Protein AF-A0A1C5JXG5-F1 (afdb_monomer_lite)

Secondary structure (DSSP, 8-state):
-----------PPP---------------TTS--S-------------STT------------------PPP--PPPEEEE-SBTTTB-SSPPPP-TT----S---SS--TT--TTGGG--THHHHHHHHSSSEEEE-STTTTHIIIIIHHHTTPPP--BPPPP---PPPSTT--TTHHHHHHHHTT--EEEEESS--HHHHHHHHHH-SS-EEEEEPPTTT-S-HHHHHHHHHHHHHHHHTTTTTS------

pLDDT: mean 71.26, std 27.2, range [25.62, 98.88]

Sequence (253 aa):
MPVGCGRHGRLRQPVDRPSADSSQRSVRLPGGQRRRPRLNTRSCRSHAAYGHWPLASAARTGRSRYGSAVPASVKRPLIFVDIDGVLIPLRARPHQVGTRWSGRAVDGADRHGNPLLDRLDPADGQRLRALPGELAWASTWMAEANEVVAPRIGLPALPVVDWPDDDEEPPRGVHWKTRPLVCWAAGRPFVWLDDEITDADRRLVAAHHPQPALLHHVDPHDGLTHIDLTAVRRWLDHHHDIGYCRESSDPTD

Radius of gyration: 26.12 Å; chains: 1; bounding box: 118×48×66 Å

Organism: NCBI:txid291594

Foldseek 3Di:
DDDDDDDDDDDDDDPDDPDPPPPPPDDDDPQDPPDQDQDDDDDDPDDDDDPDPPPPPPDDDDPDDDDPPPPDDQAAAEEEDECQLAQQFPAADPQPVPDPPPPDDPPDDPPSVRPSLSRGDLCVQVLVVVARGAYEYLYPCFQVCQVRVCVSNVHHDHHYQDQDNDPDDPPPLADSSLVSVLVVCVLHEYEYEEQSDDVVSVVVCVVRRPAHYHDQHRRRNVHHDPVSSVVSRVVSVVRVCVSPPPPDDDDDD

Structure (mmCIF, N/CA/C/O backbone):
data_AF-A0A1C5JXG5-F1
#
_entry.id   AF-A0A1C5JXG5-F1
#
loop_
_atom_site.group_PDB
_atom_site.id
_atom_site.type_symbol
_atom_site.label_atom_id
_atom_site.label_alt_id
_atom_site.label_comp_id
_atom_site.label_asym_id
_atom_site.label_entity_id
_atom_site.label_seq_id
_atom_site.pdbx_PDB_ins_code
_atom_site.Cartn_x
_atom_site.Cartn_y
_atom_site.Cartn_z
_atom_site.occupancy
_atom_site.B_iso_or_equiv
_atom_site.auth_seq_id
_atom_site.auth_comp_id
_atom_site.auth_asym_id
_atom_site.auth_atom_id
_atom_site.pdbx_PDB_model_num
ATOM 1 N N . MET A 1 1 ? 81.706 16.678 17.750 1.00 40.78 1 MET A N 1
ATOM 2 C CA . MET A 1 1 ? 81.443 16.830 16.300 1.00 40.78 1 MET A CA 1
ATOM 3 C C . MET A 1 1 ? 81.357 15.431 15.706 1.00 40.78 1 MET A C 1
ATOM 5 O O . MET A 1 1 ? 82.265 14.677 16.039 1.00 40.78 1 MET A O 1
ATOM 9 N N . PRO A 1 2 ? 80.337 15.047 14.909 1.00 51.84 2 PRO A N 1
ATOM 10 C CA . PRO A 1 2 ? 79.197 15.806 14.350 1.00 51.84 2 PRO A CA 1
ATOM 11 C C . PRO A 1 2 ? 77.879 15.537 15.128 1.00 51.84 2 PRO A C 1
ATOM 13 O O . PRO A 1 2 ? 77.746 14.488 15.742 1.00 51.84 2 PRO A O 1
ATOM 16 N N . VAL A 1 3 ? 77.020 16.517 15.444 1.00 37.53 3 VAL A N 1
ATOM 17 C CA . VAL A 1 3 ? 75.948 17.229 14.689 1.00 37.53 3 VAL A CA 1
ATOM 18 C C . VAL A 1 3 ? 74.785 16.375 14.151 1.00 37.53 3 VAL A C 1
ATOM 20 O O . VAL A 1 3 ? 74.996 15.464 13.361 1.00 37.53 3 VAL A O 1
ATOM 23 N N . GLY A 1 4 ? 73.554 16.749 14.550 1.00 33.84 4 GLY A N 1
ATOM 24 C CA . GLY A 1 4 ? 72.274 16.282 13.988 1.00 33.84 4 GLY A CA 1
ATOM 25 C C . GLY A 1 4 ? 71.133 16.157 15.018 1.00 33.84 4 GLY A C 1
ATOM 26 O O . GLY A 1 4 ? 70.781 15.053 15.400 1.00 33.84 4 GLY A O 1
ATOM 27 N N . CYS A 1 5 ? 70.689 17.247 15.659 1.00 33.78 5 CYS A N 1
ATOM 28 C CA . CYS A 1 5 ? 69.370 17.882 15.432 1.00 33.78 5 CYS A CA 1
ATOM 29 C C . CYS A 1 5 ? 68.153 16.924 15.424 1.00 33.78 5 CYS A C 1
ATOM 31 O O . CYS A 1 5 ? 67.914 16.229 14.448 1.00 33.78 5 CYS A O 1
ATOM 33 N N . GLY A 1 6 ? 67.303 16.967 16.457 1.00 32.38 6 GLY A N 1
ATOM 34 C CA . GLY A 1 6 ? 65.946 17.499 16.268 1.00 32.38 6 GLY A CA 1
ATOM 35 C C . GLY A 1 6 ? 65.035 17.280 17.485 1.00 32.38 6 GLY A C 1
ATOM 36 O O . GLY A 1 6 ? 64.878 16.163 17.966 1.00 32.38 6 GLY A O 1
ATOM 37 N N . ARG A 1 7 ? 64.467 18.380 17.994 1.00 41.62 7 ARG A N 1
ATOM 38 C CA . ARG A 1 7 ? 63.468 18.472 19.073 1.00 41.62 7 ARG A CA 1
ATOM 39 C C . ARG A 1 7 ? 62.043 18.173 18.566 1.00 41.62 7 ARG A C 1
ATOM 41 O O . ARG A 1 7 ? 61.794 18.224 17.368 1.00 41.62 7 ARG A O 1
ATOM 48 N N . HIS A 1 8 ? 61.128 18.095 19.544 1.00 36.38 8 HIS A N 1
ATOM 49 C CA . HIS A 1 8 ? 59.655 18.207 19.483 1.00 36.38 8 HIS A CA 1
ATOM 50 C C . HIS A 1 8 ? 58.943 16.864 19.273 1.00 36.38 8 HIS A C 1
ATOM 52 O O . HIS A 1 8 ? 59.314 16.084 18.418 1.00 36.38 8 HIS A O 1
ATOM 58 N N . GLY A 1 9 ? 57.910 16.476 20.012 1.00 33.03 9 GLY A N 1
ATOM 59 C CA . GLY A 1 9 ? 57.062 17.146 20.990 1.00 33.03 9 GLY A CA 1
ATOM 60 C C . GLY A 1 9 ? 55.748 16.362 20.975 1.00 33.03 9 GLY A C 1
ATOM 61 O O . GLY A 1 9 ? 55.150 16.194 19.918 1.00 33.03 9 GLY A O 1
ATOM 62 N N . ARG A 1 10 ? 55.328 15.808 22.118 1.00 43.34 10 ARG A N 1
ATOM 63 C CA . ARG A 1 10 ? 54.031 15.129 22.247 1.00 43.34 10 ARG A CA 1
ATOM 64 C C . ARG A 1 10 ? 52.909 16.119 21.952 1.00 43.34 10 ARG A C 1
ATOM 66 O O . ARG A 1 10 ? 52.764 17.071 22.707 1.00 43.34 10 ARG A O 1
ATOM 73 N N . LEU A 1 11 ? 52.055 15.808 20.983 1.00 37.31 11 LEU A N 1
ATOM 74 C CA . LEU A 1 11 ? 50.657 16.231 20.964 1.00 37.31 11 LEU A CA 1
ATOM 75 C C . LEU A 1 11 ? 49.828 15.063 20.426 1.00 37.31 11 LEU A C 1
ATOM 77 O O . LEU A 1 11 ? 49.998 14.618 19.294 1.00 37.31 11 LEU A O 1
ATOM 81 N N . ARG A 1 12 ? 48.979 14.520 21.303 1.00 39.50 12 ARG A N 1
ATOM 82 C CA . ARG A 1 12 ? 47.955 13.534 20.961 1.00 39.50 12 ARG A CA 1
ATOM 83 C C . ARG A 1 12 ? 46.962 14.216 20.022 1.00 39.50 12 ARG A C 1
ATOM 85 O O . ARG A 1 12 ? 46.338 15.191 20.427 1.00 39.50 12 ARG A O 1
ATOM 92 N N . GLN A 1 13 ? 46.823 13.709 18.804 1.00 40.00 13 GLN A N 1
ATOM 93 C CA . GLN A 1 13 ? 45.718 14.091 17.933 1.00 40.00 13 GLN A CA 1
ATOM 94 C C . GLN A 1 13 ? 44.459 13.318 18.355 1.00 40.00 13 GLN A C 1
ATOM 96 O O . GLN A 1 13 ? 44.548 12.105 18.572 1.00 40.00 13 GLN A O 1
ATOM 101 N N . PRO A 1 14 ? 43.301 13.977 18.516 1.00 35.75 14 PRO A N 1
ATOM 102 C CA . PRO A 1 14 ? 42.034 13.276 18.585 1.00 35.75 14 PRO A CA 1
ATOM 103 C C . PRO A 1 14 ? 41.708 12.713 17.198 1.00 35.75 14 PRO A C 1
ATOM 105 O O . PRO A 1 14 ? 41.870 13.376 16.179 1.00 35.75 14 PRO A O 1
ATOM 108 N N . VAL A 1 15 ? 41.281 11.455 17.182 1.00 36.84 15 VAL A N 1
ATOM 109 C CA . VAL A 1 15 ? 40.719 10.791 16.009 1.00 36.84 15 VAL A CA 1
ATOM 110 C C . VAL A 1 15 ? 39.401 11.473 15.643 1.00 36.84 15 VAL A C 1
ATOM 112 O O . VAL A 1 15 ? 38.392 11.288 16.323 1.00 36.84 15 VAL A O 1
ATOM 115 N N . ASP A 1 16 ? 39.411 12.271 14.579 1.00 32.16 16 ASP A N 1
ATOM 116 C CA . ASP A 1 16 ? 38.187 12.776 13.968 1.00 32.16 16 ASP A CA 1
ATOM 117 C C . ASP A 1 16 ? 37.396 11.586 13.410 1.00 32.16 16 ASP A C 1
ATOM 119 O O . ASP A 1 16 ? 37.769 10.953 12.420 1.00 32.16 16 ASP A O 1
ATOM 123 N N . ARG A 1 17 ? 36.296 11.243 14.089 1.00 34.94 17 ARG A N 1
ATOM 124 C CA . ARG A 1 17 ? 35.256 10.380 13.526 1.00 34.94 17 ARG A CA 1
ATOM 125 C C . ARG A 1 17 ? 34.611 11.141 12.367 1.00 34.94 17 ARG A C 1
ATOM 127 O O . ARG A 1 17 ? 34.106 12.238 12.609 1.00 34.94 17 ARG A O 1
ATOM 134 N N . PRO A 1 18 ? 34.532 10.579 11.152 1.00 30.16 18 PRO A N 1
ATOM 135 C CA . PRO A 1 18 ? 33.648 11.143 10.149 1.00 30.16 18 PRO A CA 1
ATOM 136 C C . PRO A 1 18 ? 32.211 11.021 10.667 1.00 30.16 18 PRO A C 1
ATOM 138 O O . PRO A 1 18 ? 31.703 9.924 10.906 1.00 30.16 18 PRO A O 1
ATOM 141 N N . SER A 1 19 ? 31.588 12.175 10.902 1.00 29.27 19 SER A N 1
ATOM 142 C CA . SER A 1 19 ? 30.156 12.289 11.144 1.00 29.27 19 SER A CA 1
ATOM 143 C C . SER A 1 19 ? 29.442 11.730 9.917 1.00 29.27 19 SER A C 1
ATOM 145 O O . SER A 1 19 ? 29.640 12.222 8.805 1.00 29.27 19 SER A O 1
ATOM 147 N N . ALA A 1 20 ? 28.668 10.664 10.107 1.00 29.05 20 ALA A N 1
ATOM 148 C CA . ALA A 1 20 ? 27.829 10.086 9.072 1.00 29.05 20 ALA A CA 1
ATOM 149 C C . ALA A 1 20 ? 26.670 11.049 8.785 1.00 29.05 20 ALA A C 1
ATOM 151 O O . ALA A 1 20 ? 25.577 10.919 9.338 1.00 29.05 20 ALA A O 1
ATOM 152 N N . ASP A 1 21 ? 26.924 12.030 7.922 1.00 26.06 21 ASP A N 1
ATOM 153 C CA . ASP A 1 21 ? 25.878 12.729 7.188 1.00 26.06 21 ASP A CA 1
ATOM 154 C C . ASP A 1 21 ? 25.183 11.693 6.297 1.00 26.06 21 ASP A C 1
ATOM 156 O O . ASP A 1 21 ? 25.611 11.368 5.189 1.00 26.06 21 ASP A O 1
ATOM 160 N N . SER A 1 22 ? 24.136 11.091 6.859 1.00 29.69 22 SER A N 1
ATOM 161 C CA . SER A 1 22 ? 23.263 10.124 6.200 1.00 29.69 22 SER A CA 1
ATOM 162 C C . SER A 1 22 ? 22.295 10.880 5.299 1.00 29.69 22 SER A C 1
ATOM 164 O O . SER A 1 22 ? 21.078 10.809 5.448 1.00 29.69 22 SER A O 1
ATOM 166 N N . SER A 1 23 ? 22.850 11.637 4.360 1.00 26.12 23 SER A N 1
ATOM 167 C CA . SER A 1 23 ? 22.127 12.163 3.219 1.00 26.12 23 SER A CA 1
ATOM 168 C C . SER A 1 23 ? 21.771 10.971 2.330 1.00 26.12 23 SER A C 1
ATOM 170 O O . SER A 1 23 ? 22.526 10.595 1.432 1.00 26.12 23 SER A O 1
ATOM 172 N N . GLN A 1 24 ? 20.641 10.324 2.629 1.00 29.12 24 GLN A N 1
ATOM 173 C CA . GLN A 1 24 ? 20.044 9.278 1.804 1.00 29.12 24 GLN A CA 1
ATOM 174 C C . GLN A 1 24 ? 19.717 9.875 0.432 1.00 29.12 24 GLN A C 1
ATOM 176 O O . GLN A 1 24 ? 18.660 10.454 0.184 1.00 29.12 24 GLN A O 1
ATOM 181 N N . ARG A 1 25 ? 20.685 9.782 -0.478 1.00 25.62 25 ARG A N 1
ATOM 182 C CA . ARG A 1 25 ? 20.520 10.113 -1.886 1.00 25.62 25 ARG A CA 1
ATOM 183 C C . ARG A 1 25 ? 19.693 8.990 -2.502 1.00 25.62 25 ARG A C 1
ATOM 185 O O . ARG A 1 25 ? 20.227 7.950 -2.872 1.00 25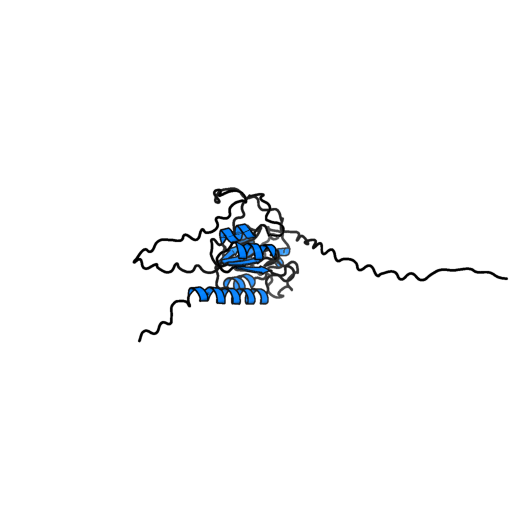.62 25 ARG A O 1
ATOM 192 N N . SER A 1 26 ? 18.383 9.212 -2.555 1.00 36.25 26 SER A N 1
ATOM 193 C CA . SER A 1 26 ? 17.409 8.336 -3.206 1.00 36.25 26 SER A CA 1
ATOM 194 C C . SER A 1 26 ? 17.886 7.979 -4.624 1.00 36.25 26 SER A C 1
ATOM 196 O O . SER A 1 26 ? 18.128 8.856 -5.465 1.00 36.25 26 SER A O 1
ATOM 198 N N . VAL A 1 27 ? 18.120 6.686 -4.866 1.00 33.66 27 VAL A N 1
ATOM 199 C CA . VAL A 1 27 ? 18.586 6.165 -6.155 1.00 33.66 27 VAL A CA 1
ATOM 200 C C . VAL A 1 27 ? 17.384 6.107 -7.092 1.00 33.66 27 VAL A C 1
ATOM 202 O O . VAL A 1 27 ? 16.471 5.308 -6.914 1.00 33.66 27 VAL A O 1
ATOM 205 N N . ARG A 1 28 ? 17.378 6.985 -8.101 1.00 40.53 28 ARG A N 1
ATOM 206 C CA . ARG A 1 28 ? 16.345 7.035 -9.144 1.00 40.53 28 ARG A CA 1
ATOM 207 C C . ARG A 1 28 ? 16.365 5.746 -9.964 1.00 40.53 28 ARG A C 1
ATOM 209 O O . ARG A 1 28 ? 17.368 5.460 -10.615 1.00 40.53 28 ARG A O 1
ATOM 216 N N . LEU A 1 29 ? 15.246 5.026 -10.007 1.00 39.69 29 LEU A N 1
ATOM 217 C CA . LEU A 1 29 ? 15.020 4.010 -11.031 1.00 39.69 29 LEU A CA 1
ATOM 218 C C . LEU A 1 29 ? 14.758 4.689 -12.389 1.00 39.69 29 LEU A C 1
ATOM 220 O O . LEU A 1 29 ? 13.874 5.546 -12.478 1.00 39.69 29 LEU A O 1
ATOM 224 N N . PRO A 1 30 ? 15.495 4.337 -13.456 1.00 31.73 30 PRO A N 1
ATOM 225 C CA . PRO A 1 30 ? 15.217 4.827 -14.797 1.00 31.73 30 PRO A CA 1
ATOM 226 C C . PRO A 1 30 ? 14.010 4.062 -15.362 1.00 31.73 30 PRO A C 1
ATOM 228 O O . PRO A 1 30 ? 14.123 2.890 -15.702 1.00 31.73 30 PRO A O 1
ATOM 231 N N . GLY A 1 31 ? 12.847 4.712 -15.420 1.00 36.50 31 GLY A N 1
ATOM 232 C CA . GLY A 1 31 ? 11.624 4.138 -16.004 1.00 36.50 31 GLY A CA 1
ATOM 233 C C . GLY A 1 31 ? 10.329 4.668 -15.386 1.00 36.50 31 GLY A C 1
ATOM 234 O O . GLY A 1 31 ? 9.344 4.831 -16.096 1.00 36.50 31 GLY A O 1
ATOM 235 N N . GLY A 1 32 ? 10.351 5.033 -14.101 1.00 39.41 32 GLY A N 1
ATOM 236 C CA . GLY A 1 32 ? 9.279 5.786 -13.451 1.00 39.41 32 GLY A CA 1
ATOM 237 C C . GLY A 1 32 ? 9.612 7.272 -13.495 1.00 39.41 32 GLY A C 1
ATOM 238 O O . GLY A 1 32 ? 10.481 7.742 -12.756 1.00 39.41 32 GLY A O 1
ATOM 239 N N . GLN A 1 33 ? 8.976 8.040 -14.381 1.00 35.50 33 GLN A N 1
ATOM 240 C CA . GLN A 1 33 ? 9.063 9.495 -14.284 1.00 35.50 33 GLN A CA 1
ATOM 241 C C . GLN A 1 33 ? 8.405 9.915 -12.965 1.00 35.50 33 GLN A C 1
ATOM 243 O O . GLN A 1 33 ? 7.193 10.063 -12.886 1.00 35.50 33 GLN A O 1
ATOM 248 N N . ARG A 1 34 ? 9.216 10.127 -11.921 1.00 49.00 34 ARG A N 1
ATOM 249 C CA . ARG A 1 34 ? 8.817 10.769 -10.660 1.00 49.00 34 ARG A CA 1
ATOM 250 C C . ARG A 1 34 ? 8.566 12.261 -10.900 1.00 49.00 34 ARG A C 1
ATOM 252 O O . ARG A 1 34 ? 9.295 13.126 -10.418 1.00 49.00 34 ARG A O 1
ATOM 259 N N . ARG A 1 35 ? 7.582 12.577 -11.735 1.00 47.16 35 ARG A N 1
ATOM 260 C CA . ARG A 1 35 ? 6.925 13.881 -11.758 1.00 47.16 35 ARG A CA 1
ATOM 261 C C . ARG A 1 35 ? 5.542 13.650 -11.176 1.00 47.16 35 ARG A C 1
ATOM 263 O O . ARG A 1 35 ? 4.911 12.660 -11.532 1.00 47.16 35 ARG A O 1
ATOM 270 N N . ARG A 1 36 ? 5.102 14.539 -10.277 1.00 55.31 36 ARG A N 1
ATOM 271 C CA . ARG A 1 36 ? 3.706 14.561 -9.824 1.00 55.31 36 ARG A CA 1
ATOM 272 C C . ARG A 1 36 ? 2.827 14.465 -11.078 1.00 55.31 36 ARG A C 1
ATOM 274 O O . ARG A 1 36 ? 3.028 15.292 -11.979 1.00 55.31 36 ARG A O 1
ATOM 281 N N . PRO A 1 37 ? 1.958 13.454 -11.202 1.00 47.34 37 PRO A N 1
ATOM 282 C CA . PRO A 1 37 ? 1.050 13.411 -12.329 1.00 47.34 37 PRO A CA 1
ATOM 283 C C . PRO A 1 37 ? 0.174 14.664 -12.274 1.00 47.34 37 PRO A C 1
ATOM 285 O O . PRO A 1 37 ? -0.367 14.994 -11.225 1.00 47.34 37 PRO A O 1
ATOM 288 N N . ARG A 1 38 ? 0.110 15.404 -13.383 1.00 46.81 38 ARG A N 1
ATOM 289 C CA . ARG A 1 38 ? -0.809 16.534 -13.557 1.00 46.81 38 ARG A CA 1
ATOM 290 C C . ARG A 1 38 ? -1.975 16.011 -14.380 1.00 46.81 38 ARG A C 1
ATOM 292 O O . ARG A 1 38 ? -1.762 15.725 -15.560 1.00 46.81 38 ARG A O 1
ATOM 299 N N . LEU A 1 39 ? -3.158 15.845 -13.790 1.00 42.75 39 LEU A N 1
ATOM 300 C CA . LEU A 1 39 ? -4.327 15.339 -14.514 1.00 42.75 39 LEU A CA 1
ATOM 301 C C . LEU A 1 39 ? -5.605 16.104 -14.173 1.00 42.75 39 LEU A C 1
ATOM 303 O O . LEU A 1 39 ? -5.976 16.312 -13.031 1.00 42.75 39 LEU A O 1
ATOM 307 N N . ASN A 1 40 ? -6.306 16.461 -15.246 1.00 30.16 40 ASN A N 1
ATOM 308 C CA . ASN A 1 40 ? -7.372 17.445 -15.299 1.00 30.16 40 ASN A CA 1
ATOM 309 C C . ASN A 1 40 ? -8.728 16.952 -14.740 1.00 30.16 40 ASN A C 1
ATOM 311 O O . ASN A 1 40 ? -9.325 16.002 -15.239 1.00 30.16 40 ASN A O 1
ATOM 315 N N . THR A 1 41 ? -9.276 17.783 -13.850 1.00 37.81 41 THR A N 1
ATOM 316 C CA . THR A 1 41 ? -10.688 18.053 -13.501 1.00 37.81 41 THR A CA 1
ATOM 317 C C . THR A 1 41 ? -11.492 17.176 -12.526 1.00 37.81 41 THR A C 1
ATOM 319 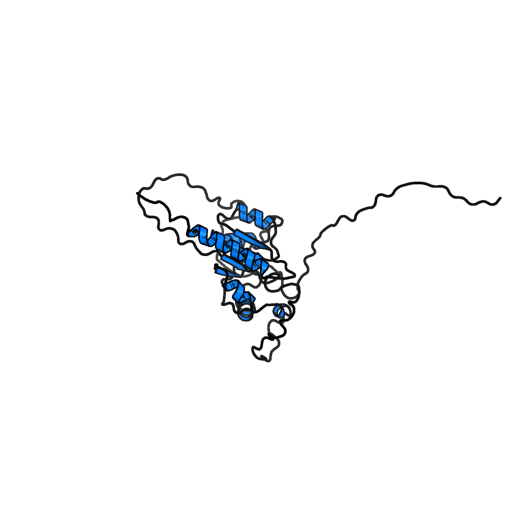O O . THR A 1 41 ? -11.944 16.080 -12.824 1.00 37.81 41 THR A O 1
ATOM 322 N N . ARG A 1 42 ? -11.909 17.891 -11.461 1.00 39.44 42 ARG A N 1
ATOM 323 C CA . ARG A 1 42 ? -13.229 17.921 -10.793 1.00 39.44 42 ARG A CA 1
ATOM 324 C C . ARG A 1 42 ? -13.717 16.634 -10.114 1.00 39.44 42 ARG A C 1
ATOM 326 O O . ARG A 1 42 ? -14.695 16.048 -10.553 1.00 39.44 42 ARG A O 1
ATOM 333 N N . SER A 1 43 ? -13.230 16.393 -8.895 1.00 36.47 43 SER A N 1
ATOM 334 C CA . SER A 1 43 ? -14.110 16.219 -7.722 1.00 36.47 43 SER A CA 1
ATOM 335 C C . SER A 1 43 ? -13.335 16.235 -6.397 1.00 36.47 43 SER A C 1
ATOM 337 O O . SER A 1 43 ? -13.274 15.244 -5.686 1.00 36.47 43 SER A O 1
ATOM 339 N N . CYS A 1 44 ? -12.830 17.406 -6.019 1.00 35.09 44 CYS A N 1
ATOM 340 C CA . CYS A 1 44 ? -12.720 17.818 -4.620 1.00 35.09 44 CYS A CA 1
ATOM 341 C C . CYS A 1 44 ? -13.098 19.297 -4.602 1.00 35.09 44 CYS A C 1
ATOM 343 O O . CYS A 1 44 ? -12.273 20.169 -4.869 1.00 35.09 44 CYS A O 1
ATOM 345 N N . ARG A 1 45 ? -14.385 19.609 -4.395 1.00 36.28 45 ARG A N 1
ATOM 346 C CA . ARG A 1 45 ? -14.763 20.994 -4.090 1.00 36.28 45 ARG A CA 1
ATOM 347 C C . ARG A 1 45 ? -14.140 21.346 -2.744 1.00 36.28 45 ARG A C 1
ATOM 349 O O . ARG A 1 45 ? -14.607 20.885 -1.710 1.00 36.28 45 ARG A O 1
ATOM 356 N N . SER A 1 46 ? -13.067 22.125 -2.822 1.00 38.62 46 SER A N 1
ATOM 357 C CA . SER A 1 46 ? -12.715 23.229 -1.932 1.00 38.62 46 SER A CA 1
ATOM 358 C C . SER A 1 46 ? -13.414 23.226 -0.565 1.00 38.62 46 SER A C 1
ATOM 360 O O . SER A 1 46 ? -14.477 23.825 -0.409 1.00 38.62 46 SER A O 1
ATOM 362 N N . HIS A 1 47 ? -12.745 22.667 0.439 1.00 28.89 47 HIS A N 1
ATOM 363 C CA . HIS A 1 47 ? -12.741 23.249 1.777 1.00 28.89 47 HIS A CA 1
ATOM 364 C C . HIS A 1 47 ? -11.283 23.495 2.168 1.00 28.89 47 HIS A C 1
ATOM 366 O O . HIS A 1 47 ? -10.620 22.643 2.738 1.00 28.89 47 HIS A O 1
ATOM 372 N N . ALA A 1 48 ? -10.831 24.664 1.708 1.00 31.47 48 ALA A N 1
ATOM 373 C CA . ALA A 1 48 ? -9.879 25.590 2.307 1.00 31.47 48 ALA A CA 1
ATOM 374 C C . ALA A 1 48 ? -8.514 25.102 2.839 1.00 31.47 48 ALA A C 1
ATOM 376 O O . ALA A 1 48 ? -8.408 24.248 3.711 1.00 31.47 48 ALA A O 1
ATOM 377 N N . ALA A 1 49 ? -7.498 25.809 2.327 1.00 34.53 49 ALA A N 1
ATOM 378 C CA . ALA A 1 49 ? -6.262 26.273 2.956 1.00 34.53 49 ALA A CA 1
ATOM 379 C C . ALA A 1 49 ? -5.922 25.670 4.324 1.00 34.53 49 ALA A C 1
ATOM 381 O O . ALA A 1 49 ? -6.704 25.772 5.274 1.00 34.53 49 ALA A O 1
ATOM 382 N N . TYR A 1 50 ? -4.701 25.139 4.435 1.00 41.22 50 TYR A N 1
ATOM 383 C CA . TYR A 1 50 ? -4.131 24.642 5.682 1.00 41.22 50 TYR A CA 1
ATOM 384 C C . TYR A 1 50 ? -4.393 25.649 6.813 1.00 41.22 50 TYR A C 1
ATOM 386 O O . TYR A 1 50 ? -3.858 26.753 6.854 1.00 41.22 50 TYR A O 1
ATOM 394 N N . GLY A 1 51 ? -5.298 25.257 7.704 1.00 35.19 51 GLY A N 1
ATOM 395 C CA . GLY A 1 51 ? -5.864 26.124 8.733 1.00 35.19 51 GLY A CA 1
ATOM 396 C C . GLY A 1 51 ? -7.060 25.493 9.441 1.00 35.19 51 GLY A C 1
ATOM 397 O O . GLY A 1 51 ? -7.297 25.785 10.608 1.00 35.19 51 GLY A O 1
ATOM 398 N N . HIS A 1 52 ? -7.770 24.563 8.797 1.00 36.00 52 HIS A N 1
ATOM 399 C CA . HIS A 1 52 ? -8.763 23.739 9.481 1.00 36.00 52 HIS A CA 1
ATOM 400 C C . HIS A 1 52 ? -8.899 22.362 8.831 1.00 36.00 52 HIS A C 1
ATOM 402 O O . HIS A 1 52 ? -9.609 22.161 7.854 1.00 36.00 52 HIS A O 1
ATOM 408 N N . TRP A 1 53 ? -8.276 21.363 9.449 1.00 42.00 53 TRP A N 1
ATOM 409 C CA . TRP A 1 53 ? -8.920 20.054 9.475 1.00 42.00 53 TRP A CA 1
ATOM 410 C C . TRP A 1 53 ? -10.216 20.267 10.266 1.00 42.00 53 TRP A C 1
ATOM 412 O O . TRP A 1 53 ? -10.116 20.816 11.370 1.00 42.00 53 TRP A O 1
ATOM 422 N N . PRO A 1 54 ? -11.420 19.922 9.777 1.00 35.44 54 PRO A N 1
ATOM 423 C CA . PRO A 1 54 ? -12.554 19.862 10.676 1.00 35.44 54 PRO A CA 1
ATOM 424 C C . PRO A 1 54 ? -12.185 18.831 11.743 1.00 35.44 54 PRO A C 1
ATOM 426 O O . PRO A 1 54 ? -12.180 17.625 11.503 1.00 35.44 54 PRO A O 1
ATOM 429 N N . LEU A 1 55 ? -11.813 19.319 12.931 1.00 38.34 55 LEU A N 1
ATOM 430 C CA . LEU A 1 55 ? -11.927 18.539 14.147 1.00 38.34 55 LEU A CA 1
ATOM 431 C C . LEU A 1 55 ? -13.347 17.993 14.094 1.00 38.34 55 LEU A C 1
ATOM 433 O O . LEU A 1 55 ? -14.294 18.776 13.983 1.00 38.34 55 LEU A O 1
ATOM 437 N N . ALA A 1 56 ? -13.495 16.671 14.097 1.00 38.50 56 ALA A N 1
ATOM 438 C CA . ALA A 1 56 ? -14.786 16.067 14.345 1.00 38.50 56 ALA A CA 1
ATOM 439 C C . ALA A 1 56 ? -15.243 16.621 15.698 1.00 38.50 56 ALA A C 1
ATOM 441 O O . ALA A 1 56 ? -14.751 16.220 16.752 1.00 38.50 56 ALA A O 1
ATOM 442 N N . SER A 1 57 ? -16.085 17.653 15.654 1.00 34.75 57 SER A N 1
ATOM 443 C CA . SER A 1 57 ? -16.588 18.298 16.849 1.00 34.75 57 SER A CA 1
ATOM 444 C C . SER A 1 57 ? -17.430 17.240 17.534 1.00 34.75 57 SER A C 1
ATOM 446 O O . SER A 1 57 ? -18.420 16.771 16.971 1.00 34.75 57 SER A O 1
ATOM 448 N N . ALA A 1 58 ? -16.987 16.799 18.710 1.00 39.25 58 ALA A N 1
ATOM 449 C CA . ALA A 1 58 ? -17.766 15.927 19.564 1.00 39.25 58 ALA A CA 1
ATOM 450 C C . ALA A 1 58 ? -19.044 16.684 19.944 1.00 39.25 58 ALA A C 1
ATOM 452 O O . ALA A 1 58 ? -19.068 17.458 20.905 1.00 39.25 58 ALA A O 1
ATOM 453 N N . ALA A 1 59 ? -20.099 16.498 19.150 1.00 34.19 59 ALA A N 1
ATOM 454 C CA . ALA A 1 59 ? -21.409 17.050 19.416 1.00 34.19 59 ALA A CA 1
ATOM 455 C C . ALA A 1 59 ? -21.960 16.376 20.678 1.00 34.19 59 ALA A C 1
ATOM 457 O O . ALA A 1 59 ? -22.541 15.293 20.650 1.00 34.19 59 ALA A O 1
ATOM 458 N N . ARG A 1 60 ? -21.745 17.027 21.822 1.00 37.72 60 ARG A N 1
ATOM 459 C CA . ARG A 1 60 ? -22.528 16.791 23.030 1.00 37.72 60 ARG A CA 1
ATOM 460 C C . ARG A 1 60 ? -23.899 17.421 22.831 1.00 37.72 60 ARG A C 1
ATOM 462 O O . ARG A 1 60 ? -24.002 18.640 22.770 1.00 37.72 60 ARG A O 1
ATOM 469 N N . THR A 1 61 ? -24.917 16.565 22.802 1.00 41.59 61 THR A N 1
ATOM 470 C CA . THR A 1 61 ? -26.229 16.639 23.483 1.00 41.59 61 THR A CA 1
ATOM 471 C C . THR A 1 61 ? -27.363 16.149 22.588 1.00 41.59 61 THR A C 1
ATOM 473 O O . THR A 1 61 ? -27.448 16.488 21.415 1.00 41.59 61 THR A O 1
ATOM 476 N N . GLY A 1 62 ? -28.256 15.353 23.183 1.00 30.39 62 GLY A N 1
ATOM 477 C CA . GLY A 1 62 ? -29.539 14.990 22.587 1.00 30.39 62 GLY A CA 1
ATOM 478 C C . GLY A 1 62 ? -29.958 13.563 22.906 1.00 30.39 62 GLY A C 1
ATOM 479 O O . GLY A 1 62 ? -29.815 12.667 22.085 1.00 30.39 62 GLY A O 1
ATOM 480 N N . ARG A 1 63 ? -30.497 13.344 24.108 1.00 47.72 63 ARG A N 1
ATOM 481 C CA . ARG A 1 63 ? -31.203 12.111 24.470 1.00 47.72 63 ARG A CA 1
ATOM 482 C C . ARG A 1 63 ? -32.448 11.998 23.580 1.00 47.72 63 ARG A C 1
ATOM 484 O O . ARG A 1 63 ? -33.464 12.605 23.898 1.00 47.72 63 ARG A O 1
ATOM 491 N N . SER A 1 64 ? -32.372 11.240 22.488 1.00 35.97 64 SER A N 1
ATOM 492 C CA . SER A 1 64 ? -33.543 10.828 21.709 1.00 35.97 64 SER A CA 1
ATOM 493 C C . SER A 1 64 ? -33.823 9.353 21.962 1.00 35.97 64 SER A C 1
ATOM 495 O O . SER A 1 64 ? -32.935 8.507 21.863 1.00 35.97 64 SER A O 1
ATOM 497 N N . ARG A 1 65 ? -35.055 9.072 22.384 1.00 49.38 65 ARG A N 1
ATOM 498 C CA . ARG A 1 65 ? -35.554 7.736 22.700 1.00 49.38 65 ARG A CA 1
ATOM 499 C C . ARG A 1 65 ? -36.049 7.068 21.412 1.00 49.38 65 ARG A C 1
ATOM 501 O O . ARG A 1 65 ? -36.728 7.711 20.625 1.00 49.38 65 ARG A O 1
ATOM 508 N N . TYR A 1 66 ? -35.753 5.774 21.292 1.00 47.28 66 TYR A N 1
ATOM 509 C CA . TYR A 1 66 ? -36.300 4.803 20.336 1.00 47.28 66 TYR A CA 1
ATOM 510 C C . TYR A 1 66 ? -36.084 5.098 18.843 1.00 47.28 66 TYR A C 1
ATOM 512 O O . TYR A 1 66 ? -36.932 5.644 18.149 1.00 47.28 66 TYR A O 1
ATOM 520 N N . GLY A 1 67 ? -34.963 4.591 18.337 1.00 35.88 67 GLY A N 1
ATOM 521 C CA . GLY A 1 67 ? -34.785 4.185 16.948 1.00 35.88 67 GLY A CA 1
ATOM 522 C C . GLY A 1 67 ? -33.715 3.102 16.946 1.00 35.88 67 GLY A C 1
ATOM 523 O O . GLY A 1 67 ? -32.599 3.365 17.385 1.00 35.88 67 GLY A O 1
ATOM 524 N N . SER A 1 68 ? -34.067 1.873 16.565 1.00 45.66 68 SER A N 1
ATOM 525 C CA . SER A 1 68 ? -33.102 0.779 16.432 1.00 45.66 68 SER A CA 1
ATOM 526 C C . SER A 1 68 ? -32.105 1.183 15.345 1.00 45.66 68 SER A C 1
ATOM 528 O O . SER A 1 68 ? -32.439 1.207 14.160 1.00 45.66 68 SER A O 1
ATOM 530 N N . ALA A 1 69 ? -30.921 1.631 15.761 1.00 43.84 69 ALA A N 1
ATOM 531 C CA . ALA A 1 69 ? -29.836 1.924 14.848 1.00 43.84 69 ALA A CA 1
ATOM 532 C C . ALA A 1 69 ? -29.342 0.579 14.326 1.00 43.84 69 ALA A C 1
ATOM 534 O O . ALA A 1 69 ? -28.722 -0.182 15.064 1.00 43.84 69 ALA A O 1
ATOM 535 N N . VAL A 1 70 ? -29.651 0.276 13.067 1.00 41.66 70 VAL A N 1
ATOM 536 C CA . VAL A 1 70 ? -28.982 -0.807 12.344 1.00 41.66 70 VAL A CA 1
ATOM 537 C C . VAL A 1 70 ? -27.480 -0.534 12.474 1.00 41.66 70 VAL A C 1
ATOM 539 O O . VAL A 1 70 ? -27.064 0.573 12.107 1.00 41.66 70 VAL A O 1
ATOM 542 N N . PRO A 1 71 ? -26.661 -1.447 13.032 1.00 49.62 71 PRO A N 1
ATOM 543 C CA . PRO A 1 71 ? -25.228 -1.217 13.088 1.00 49.62 71 PRO A CA 1
ATOM 544 C C . PRO A 1 71 ? -24.750 -0.972 11.658 1.00 49.62 71 PRO A C 1
ATOM 546 O O . PRO A 1 71 ? -25.045 -1.748 10.746 1.00 49.62 71 PRO A O 1
ATOM 549 N N . ALA A 1 72 ? -24.086 0.166 11.440 1.00 52.75 72 ALA A N 1
ATOM 550 C CA . ALA A 1 72 ? -23.511 0.487 10.145 1.00 52.75 72 ALA A CA 1
ATOM 551 C C . ALA A 1 72 ? -22.642 -0.700 9.719 1.00 52.75 72 ALA A C 1
ATOM 553 O O . ALA A 1 72 ? -21.747 -1.092 10.467 1.00 52.75 72 ALA A O 1
ATOM 554 N N . SER A 1 73 ? -22.924 -1.287 8.551 1.00 54.44 73 SER A N 1
ATOM 555 C CA . SER A 1 73 ? -22.126 -2.388 8.010 1.00 54.44 73 SER A CA 1
ATOM 556 C C . SER A 1 73 ? -20.655 -1.983 8.063 1.00 54.44 73 SER A C 1
ATOM 558 O O . SER A 1 73 ? -20.267 -1.009 7.403 1.00 54.44 73 SER A O 1
ATOM 560 N N . VAL A 1 74 ? -19.852 -2.671 8.874 1.00 59.44 74 VAL A N 1
ATOM 561 C CA . VAL A 1 74 ? -18.430 -2.360 9.006 1.00 59.44 74 VAL A CA 1
ATOM 562 C C . VAL A 1 74 ? -17.802 -2.596 7.637 1.00 59.44 74 VAL A C 1
ATOM 564 O O . VAL A 1 74 ? -17.718 -3.727 7.161 1.00 59.44 74 VAL A O 1
ATOM 567 N N . LYS A 1 75 ? -17.441 -1.512 6.944 1.00 75.62 75 LYS A N 1
ATOM 568 C CA . LYS A 1 75 ? -16.807 -1.611 5.629 1.00 75.62 75 LYS A CA 1
ATOM 569 C C . LYS A 1 75 ? -15.459 -2.300 5.811 1.00 75.62 75 LYS A C 1
ATOM 571 O O . LYS A 1 75 ? -14.704 -1.921 6.707 1.00 75.62 75 LYS A O 1
ATOM 576 N N . ARG A 1 76 ? -15.157 -3.283 4.955 1.00 87.81 76 ARG A N 1
ATOM 577 C CA . ARG A 1 76 ? -13.885 -4.020 4.992 1.00 87.81 76 ARG A CA 1
ATOM 578 C C . ARG A 1 76 ? -12.704 -3.038 4.969 1.00 87.81 76 ARG A C 1
ATOM 580 O O . ARG A 1 76 ? -12.834 -1.972 4.355 1.00 87.81 76 ARG A O 1
ATOM 587 N N . PRO A 1 77 ? -11.564 -3.358 5.599 1.00 95.12 77 PRO A N 1
ATOM 588 C CA . PRO A 1 77 ? -10.393 -2.498 5.521 1.00 95.12 77 PRO A CA 1
ATOM 589 C C . PRO A 1 77 ? -9.944 -2.271 4.074 1.00 95.12 77 PRO A C 1
ATOM 591 O O . PRO A 1 77 ? -10.067 -3.160 3.227 1.00 95.12 77 PRO A O 1
ATOM 594 N N . LEU A 1 78 ? -9.417 -1.084 3.798 1.00 97.31 78 LEU A N 1
ATOM 595 C CA . LEU A 1 78 ? -8.765 -0.767 2.529 1.00 97.31 78 LEU A CA 1
ATOM 596 C C . LEU A 1 78 ? -7.303 -1.195 2.553 1.00 97.31 78 LEU A C 1
ATOM 598 O O . LEU A 1 78 ? -6.667 -1.186 3.602 1.00 97.31 78 LEU A O 1
ATOM 602 N N . ILE A 1 79 ? -6.757 -1.546 1.398 1.00 98.56 79 ILE A N 1
ATOM 603 C CA . ILE A 1 79 ? -5.347 -1.878 1.231 1.00 98.56 79 ILE A CA 1
ATOM 604 C C . ILE A 1 79 ? -4.841 -1.087 0.028 1.00 98.56 79 ILE A C 1
ATOM 606 O O . ILE A 1 79 ? -5.094 -1.439 -1.124 1.00 98.56 79 ILE A O 1
ATOM 610 N N . PHE A 1 80 ? -4.149 0.006 0.317 1.00 98.81 80 PHE A N 1
ATOM 611 C CA . PHE A 1 80 ? -3.491 0.849 -0.665 1.00 98.81 80 PHE A CA 1
ATOM 612 C C . PHE A 1 80 ? -2.141 0.250 -1.041 1.00 98.81 80 PHE A C 1
ATOM 614 O O . PHE A 1 80 ? -1.323 -0.026 -0.162 1.00 98.81 80 PHE A O 1
ATOM 621 N N . VAL A 1 81 ? -1.916 0.057 -2.337 1.00 98.81 81 VAL A N 1
ATOM 622 C CA . VAL A 1 81 ? -0.725 -0.618 -2.862 1.00 98.81 81 VAL A CA 1
ATOM 623 C C . VAL A 1 81 ? 0.030 0.326 -3.789 1.00 98.81 81 VAL A C 1
ATOM 625 O O . VAL A 1 81 ? -0.515 0.736 -4.819 1.00 98.81 81 VAL A O 1
ATOM 628 N N . ASP A 1 82 ? 1.267 0.678 -3.435 1.00 98.56 82 ASP A N 1
ATOM 629 C CA . ASP A 1 82 ? 2.201 1.279 -4.389 1.00 98.56 82 ASP A CA 1
ATOM 630 C C . ASP A 1 82 ? 2.831 0.214 -5.306 1.00 98.56 82 ASP A C 1
ATOM 632 O O . ASP A 1 82 ? 2.732 -0.989 -5.059 1.00 98.56 82 ASP A O 1
ATOM 636 N N . ILE A 1 83 ? 3.456 0.648 -6.400 1.00 98.12 83 ILE A N 1
ATOM 637 C CA . ILE A 1 83 ? 4.075 -0.227 -7.401 1.00 98.12 83 ILE A CA 1
ATOM 638 C C . ILE A 1 83 ? 5.595 -0.163 -7.322 1.00 98.12 83 ILE A C 1
ATOM 640 O O . ILE A 1 83 ? 6.228 -1.202 -7.131 1.00 98.12 83 ILE A O 1
ATOM 644 N N . ASP A 1 84 ? 6.188 1.018 -7.483 1.00 95.88 84 ASP A N 1
ATOM 645 C CA . ASP A 1 84 ? 7.642 1.175 -7.435 1.00 95.88 84 ASP A CA 1
ATOM 646 C C . ASP A 1 84 ? 8.140 0.907 -6.008 1.00 95.88 84 ASP A C 1
ATOM 648 O O . ASP A 1 84 ? 7.494 1.305 -5.050 1.00 95.88 84 ASP A O 1
ATOM 652 N N . GLY A 1 85 ? 9.225 0.145 -5.850 1.00 95.50 85 GLY A N 1
ATOM 653 C CA . GLY A 1 85 ? 9.742 -0.245 -4.530 1.00 95.50 85 GLY A CA 1
ATOM 654 C C . GLY A 1 85 ? 8.928 -1.340 -3.825 1.00 95.50 85 GLY A C 1
ATOM 655 O O . GLY A 1 85 ? 9.503 -2.147 -3.106 1.00 95.50 85 GLY A O 1
ATOM 656 N N . VAL A 1 86 ? 7.624 -1.460 -4.092 1.00 97.88 86 VAL A N 1
ATOM 657 C CA . VAL A 1 86 ? 6.756 -2.498 -3.506 1.00 97.88 86 VAL A CA 1
ATOM 658 C C . VAL A 1 86 ? 6.630 -3.718 -4.422 1.00 97.88 86 VAL A C 1
ATOM 660 O O . VAL A 1 86 ? 7.146 -4.791 -4.116 1.00 97.88 86 VAL A O 1
ATOM 663 N N . LEU A 1 87 ? 5.948 -3.583 -5.559 1.00 97.12 87 LEU A N 1
ATOM 664 C CA . LEU A 1 87 ? 5.751 -4.676 -6.521 1.00 97.12 87 LEU A CA 1
ATOM 665 C C . LEU A 1 87 ? 6.908 -4.777 -7.516 1.00 97.12 87 LEU A C 1
ATOM 667 O O . LEU A 1 87 ? 7.234 -5.868 -7.984 1.00 97.12 87 LEU A O 1
ATOM 671 N N . ILE A 1 88 ? 7.549 -3.647 -7.815 1.00 95.81 88 ILE A N 1
ATOM 672 C CA . ILE A 1 88 ? 8.737 -3.550 -8.659 1.00 95.81 88 ILE A CA 1
ATOM 673 C C . ILE A 1 88 ? 9.934 -3.206 -7.761 1.00 95.81 88 ILE A C 1
ATOM 675 O O . ILE A 1 88 ? 10.231 -2.026 -7.554 1.00 95.81 88 ILE A O 1
ATOM 679 N N . PRO A 1 89 ? 10.638 -4.212 -7.212 1.00 95.19 89 PRO A N 1
ATOM 680 C CA . PRO A 1 89 ? 11.796 -3.968 -6.361 1.00 95.19 89 PRO A CA 1
ATOM 681 C C . PRO A 1 89 ? 12.981 -3.358 -7.123 1.00 95.19 89 PRO A C 1
ATOM 683 O O . PRO A 1 89 ? 13.179 -3.557 -8.330 1.00 95.19 89 PRO A O 1
ATOM 686 N N . LEU A 1 90 ? 13.843 -2.653 -6.389 1.00 91.62 90 LEU A N 1
ATOM 687 C CA . LEU A 1 90 ? 15.121 -2.128 -6.869 1.00 91.62 90 LEU A CA 1
ATOM 688 C C . LEU A 1 90 ? 16.099 -3.257 -7.219 1.00 91.62 90 LEU A C 1
ATOM 690 O O . LEU A 1 90 ? 16.861 -3.117 -8.182 1.00 91.62 90 LEU A O 1
ATOM 694 N N . ARG A 1 91 ? 16.093 -4.366 -6.466 1.00 89.75 91 ARG A N 1
ATOM 695 C CA . ARG A 1 91 ? 16.856 -5.573 -6.807 1.00 89.75 91 ARG A CA 1
ATOM 696 C C . ARG A 1 91 ? 16.046 -6.407 -7.793 1.00 89.75 91 ARG A C 1
ATOM 698 O O . ARG A 1 91 ? 14.842 -6.574 -7.642 1.00 89.75 91 ARG A O 1
ATOM 705 N N . ALA A 1 92 ? 16.707 -6.974 -8.797 1.00 83.56 92 ALA A N 1
ATOM 706 C CA . ALA A 1 92 ? 16.063 -7.992 -9.617 1.00 83.56 92 ALA A CA 1
ATOM 707 C C . ALA A 1 92 ? 15.715 -9.205 -8.741 1.00 83.56 92 ALA A C 1
ATOM 709 O O . ALA A 1 92 ? 16.582 -9.717 -8.026 1.00 83.56 92 ALA A O 1
ATOM 710 N N . ARG A 1 93 ? 14.467 -9.678 -8.809 1.00 76.06 93 ARG A N 1
ATOM 711 C CA . ARG A 1 93 ? 14.108 -10.963 -8.202 1.00 76.06 93 ARG A CA 1
ATOM 712 C C . ARG A 1 93 ? 14.925 -12.054 -8.905 1.00 76.06 93 ARG A C 1
ATOM 714 O O . ARG A 1 93 ? 15.064 -11.982 -10.131 1.00 76.06 93 ARG A O 1
ATOM 721 N N . PRO A 1 94 ? 15.495 -13.039 -8.181 1.00 66.25 94 PRO A N 1
ATOM 722 C CA . PRO A 1 94 ? 16.095 -14.201 -8.822 1.00 66.25 94 PRO A CA 1
ATOM 723 C C . PRO A 1 94 ? 15.038 -14.759 -9.762 1.00 66.25 94 PRO A C 1
ATOM 725 O O . PRO A 1 94 ? 13.941 -15.087 -9.308 1.00 66.25 94 PRO A O 1
ATOM 728 N N . HIS A 1 95 ? 15.323 -14.747 -11.065 1.00 54.53 95 HIS A N 1
ATOM 729 C CA . HIS A 1 95 ? 14.373 -15.188 -12.075 1.00 54.53 95 HIS A CA 1
ATOM 730 C C . HIS A 1 95 ? 13.813 -16.530 -11.605 1.00 54.53 95 HIS A C 1
ATOM 732 O O . HIS A 1 95 ? 14.595 -17.440 -11.319 1.00 54.53 95 HIS A O 1
ATOM 738 N N . GLN A 1 96 ? 12.491 -16.653 -11.451 1.00 51.88 96 GLN A N 1
ATOM 739 C CA . GLN A 1 96 ? 11.891 -17.971 -11.305 1.00 51.88 96 GLN A CA 1
ATOM 740 C C . GLN A 1 96 ? 12.173 -18.686 -12.624 1.00 51.88 96 GLN A C 1
ATOM 742 O O . GLN A 1 96 ? 11.460 -18.506 -13.609 1.00 51.88 96 GLN A O 1
ATOM 747 N N . VAL A 1 97 ? 13.296 -19.406 -12.665 1.00 40.38 97 VAL A N 1
ATOM 748 C CA . VAL A 1 97 ? 13.753 -20.216 -13.789 1.00 40.38 97 VAL A CA 1
ATOM 749 C C . VAL A 1 97 ? 12.657 -21.248 -14.040 1.00 40.38 97 VAL A C 1
ATOM 751 O O . VAL A 1 97 ? 12.607 -22.286 -13.393 1.00 40.38 97 VAL A O 1
ATOM 754 N N . GLY A 1 98 ? 11.705 -20.908 -14.905 1.00 42.56 98 GLY A N 1
ATOM 755 C CA . GLY A 1 98 ? 10.517 -21.723 -15.149 1.00 42.56 98 GLY A CA 1
ATOM 756 C C . GLY A 1 98 ? 9.309 -20.932 -15.639 1.00 42.56 98 GLY A C 1
ATOM 757 O O . GLY A 1 98 ? 8.557 -21.447 -16.460 1.00 42.56 98 GLY A O 1
ATOM 758 N N . THR A 1 99 ? 9.168 -19.666 -15.241 1.00 43.84 99 THR A N 1
ATOM 759 C CA . THR A 1 99 ? 8.042 -18.814 -15.654 1.00 43.84 99 THR A CA 1
ATOM 760 C C . THR A 1 99 ? 8.546 -17.682 -16.540 1.00 43.84 99 THR A C 1
ATOM 762 O O . THR A 1 99 ? 8.334 -16.502 -16.273 1.00 43.84 99 THR A O 1
ATOM 765 N N . ARG A 1 100 ? 9.200 -18.028 -17.660 1.00 41.31 100 ARG A N 1
ATOM 766 C CA . ARG A 1 100 ? 9.092 -17.135 -18.822 1.00 41.31 100 ARG A CA 1
ATOM 767 C C . ARG A 1 100 ? 7.601 -16.954 -19.037 1.00 41.31 100 ARG A C 1
ATOM 769 O O . ARG A 1 100 ? 6.889 -17.952 -19.120 1.00 41.31 100 ARG A O 1
ATOM 776 N N . TRP A 1 101 ? 7.149 -15.710 -19.093 1.00 43.56 101 TRP A N 1
ATOM 777 C CA . TRP A 1 101 ? 5.837 -15.368 -19.609 1.00 43.56 101 TRP A CA 1
ATOM 778 C C . TRP A 1 101 ? 5.680 -16.062 -20.970 1.00 43.56 101 TRP A C 1
ATOM 780 O O . TRP A 1 101 ? 6.137 -15.578 -21.999 1.00 43.56 101 TRP A O 1
ATOM 790 N N . SER A 1 102 ? 5.091 -17.258 -20.969 1.00 38.25 102 SER A N 1
ATOM 791 C CA . SER A 1 102 ? 4.722 -18.015 -22.162 1.00 38.25 102 SER A CA 1
ATOM 792 C C . SER A 1 102 ? 3.370 -17.536 -22.683 1.00 38.25 102 SER A C 1
ATOM 794 O O . SER A 1 102 ? 2.710 -18.217 -23.465 1.00 38.25 102 SER A O 1
ATOM 796 N N . GLY A 1 103 ? 2.963 -16.322 -22.310 1.00 39.12 103 GLY A N 1
ATOM 797 C CA . GLY A 1 103 ? 2.034 -15.549 -23.104 1.00 39.12 103 GLY A CA 1
ATOM 798 C C . GLY A 1 103 ? 2.764 -15.111 -24.360 1.00 39.12 103 GLY A C 1
ATOM 799 O O . GLY A 1 103 ? 3.301 -14.016 -24.364 1.00 39.12 103 GLY A O 1
ATOM 800 N N . ARG A 1 104 ? 2.793 -16.014 -25.355 1.00 34.91 104 ARG A N 1
ATOM 801 C CA . ARG A 1 104 ? 2.903 -15.776 -26.801 1.00 34.91 104 ARG A CA 1
ATOM 802 C C . ARG A 1 104 ? 3.899 -14.678 -27.168 1.00 34.91 104 ARG A C 1
ATOM 804 O O . ARG A 1 104 ? 3.634 -13.520 -26.898 1.00 34.91 104 ARG A O 1
ATOM 811 N N . ALA A 1 105 ? 4.974 -15.031 -27.876 1.00 35.72 105 ALA A N 1
ATOM 812 C CA . ALA A 1 105 ? 5.725 -14.068 -28.676 1.00 35.72 105 ALA A CA 1
ATOM 813 C C . ALA A 1 105 ? 4.725 -13.198 -29.460 1.00 35.72 105 ALA A C 1
ATOM 815 O O . ALA A 1 105 ? 4.131 -13.631 -30.448 1.00 35.72 105 ALA A O 1
ATOM 816 N N . VAL A 1 106 ? 4.432 -12.019 -28.922 1.00 40.34 106 VAL A N 1
ATOM 817 C CA . VAL A 1 106 ? 3.784 -10.947 -29.642 1.00 40.34 106 VAL A CA 1
ATOM 818 C C . VAL A 1 106 ? 4.977 -10.258 -30.252 1.00 40.34 106 VAL A C 1
ATOM 820 O O . VAL A 1 106 ? 5.734 -9.592 -29.553 1.00 40.34 106 VAL A O 1
ATOM 823 N N . ASP A 1 107 ? 5.197 -10.529 -31.533 1.00 35.62 107 ASP A N 1
ATOM 824 C CA . ASP A 1 107 ? 6.071 -9.721 -32.363 1.00 35.62 107 ASP A CA 1
ATOM 825 C C . ASP A 1 107 ? 5.756 -8.247 -32.091 1.00 35.62 107 ASP A C 1
ATOM 827 O O . ASP A 1 107 ? 4.650 -7.761 -32.341 1.00 35.62 107 ASP A O 1
ATOM 831 N N . GLY A 1 108 ? 6.719 -7.572 -31.475 1.00 37.12 108 GLY A N 1
ATOM 832 C CA . GLY A 1 108 ? 6.565 -6.233 -30.937 1.00 37.12 108 GLY A CA 1
ATOM 833 C C . GLY A 1 108 ? 7.150 -6.183 -29.541 1.00 37.12 108 GLY A C 1
ATOM 834 O O . GLY A 1 108 ? 6.431 -6.415 -28.572 1.00 37.12 108 GLY A O 1
ATOM 835 N N . ALA A 1 109 ? 8.448 -5.862 -29.469 1.00 41.09 109 ALA A N 1
ATOM 836 C CA . ALA A 1 109 ? 9.100 -5.378 -28.260 1.00 41.09 109 ALA A CA 1
ATOM 837 C C . ALA A 1 109 ? 8.090 -4.588 -27.426 1.00 41.09 109 ALA A C 1
ATOM 839 O O . ALA A 1 109 ? 7.440 -3.671 -27.934 1.00 41.09 109 ALA A O 1
ATOM 840 N N . ASP A 1 110 ? 7.892 -5.044 -26.198 1.00 47.12 110 ASP A N 1
ATOM 841 C CA . ASP A 1 110 ? 6.900 -4.588 -25.244 1.00 47.12 110 ASP A CA 1
ATOM 842 C C . ASP A 1 110 ? 6.734 -3.079 -25.387 1.00 47.12 110 ASP A C 1
ATOM 844 O O . ASP A 1 110 ? 7.660 -2.309 -25.154 1.00 47.12 110 ASP A O 1
ATOM 848 N N . ARG A 1 111 ? 5.546 -2.647 -25.808 1.00 48.25 111 ARG A N 1
ATOM 849 C CA . ARG A 1 111 ? 5.229 -1.253 -26.182 1.00 48.25 111 ARG A CA 1
ATOM 850 C C . ARG A 1 111 ? 5.567 -0.222 -25.089 1.00 48.25 111 ARG A C 1
ATOM 852 O O . ARG A 1 111 ? 5.572 0.972 -25.351 1.00 48.25 111 ARG A O 1
ATOM 859 N N . HIS A 1 112 ? 5.813 -0.700 -23.870 1.00 54.44 112 HIS A N 1
ATOM 860 C CA . HIS A 1 112 ? 6.129 0.083 -22.681 1.00 54.44 112 HIS A CA 1
ATOM 861 C C . HIS A 1 112 ? 7.638 0.197 -22.411 1.00 54.44 112 HIS A C 1
ATOM 863 O O . HIS A 1 112 ? 8.030 1.053 -21.626 1.00 54.44 112 HIS A O 1
ATOM 869 N N . GLY A 1 113 ? 8.480 -0.654 -23.016 1.00 59.69 113 GLY A N 1
ATOM 870 C CA . GLY A 1 113 ? 9.945 -0.562 -22.994 1.00 59.69 113 GLY A CA 1
ATOM 871 C C . GLY A 1 113 ? 10.611 -0.494 -21.614 1.00 59.69 113 GLY A C 1
ATOM 872 O O . GLY A 1 113 ? 11.780 -0.126 -21.541 1.00 59.69 113 GLY A O 1
ATOM 873 N N . ASN A 1 114 ? 9.894 -0.786 -20.522 1.00 69.38 114 ASN A N 1
ATOM 874 C CA . ASN A 1 114 ? 10.403 -0.624 -19.165 1.00 69.38 114 ASN A CA 1
ATOM 875 C C . ASN A 1 114 ? 11.017 -1.948 -18.673 1.00 69.38 114 ASN A C 1
ATOM 877 O O . ASN A 1 114 ? 10.265 -2.840 -18.270 1.00 69.38 114 ASN A O 1
ATOM 881 N N . PRO A 1 115 ? 12.360 -2.073 -18.635 1.00 75.62 115 PRO A N 1
ATOM 882 C CA . PRO A 1 115 ? 13.043 -3.309 -18.242 1.00 75.62 115 PRO A CA 1
ATOM 883 C C . PRO A 1 115 ? 12.810 -3.694 -16.773 1.00 75.62 115 PRO A C 1
ATOM 885 O O . PRO A 1 115 ? 13.196 -4.774 -16.338 1.00 75.62 115 PRO A O 1
ATOM 888 N N . LEU A 1 116 ? 12.203 -2.813 -15.972 1.00 85.69 116 LEU A N 1
ATOM 889 C CA . LEU A 1 116 ? 11.878 -3.095 -14.578 1.00 85.69 116 LEU A CA 1
ATOM 890 C C . LEU A 1 116 ? 10.615 -3.954 -14.435 1.00 85.69 116 LEU A C 1
ATOM 892 O O . LEU A 1 116 ? 10.452 -4.599 -13.403 1.00 85.69 116 LEU A O 1
ATOM 896 N N . LEU A 1 117 ? 9.755 -4.021 -15.461 1.00 88.00 117 LEU A N 1
ATOM 897 C CA . LEU A 1 117 ? 8.539 -4.845 -15.434 1.00 88.00 117 LEU A CA 1
ATOM 898 C C . LEU A 1 117 ? 8.839 -6.346 -15.301 1.00 88.00 117 LEU A C 1
ATOM 900 O O . LEU A 1 117 ? 8.028 -7.068 -14.727 1.00 88.00 117 LEU A O 1
ATOM 904 N N . ASP A 1 118 ? 10.020 -6.796 -15.734 1.00 86.75 118 ASP A N 1
ATOM 905 C CA . ASP A 1 118 ? 10.496 -8.179 -15.566 1.00 86.75 118 ASP A CA 1
ATOM 906 C C . ASP A 1 118 ? 10.718 -8.574 -14.095 1.00 86.75 118 ASP A C 1
ATOM 908 O O . ASP A 1 118 ? 10.959 -9.741 -13.786 1.00 86.75 118 ASP A O 1
ATOM 912 N N . ARG A 1 119 ? 10.665 -7.605 -13.173 1.00 91.25 119 ARG A N 1
ATOM 913 C CA . ARG A 1 119 ? 10.832 -7.828 -11.730 1.00 91.25 119 ARG A CA 1
ATOM 914 C C . ARG A 1 119 ? 9.523 -8.113 -11.002 1.00 91.25 119 ARG A C 1
ATOM 916 O O . ARG A 1 119 ? 9.581 -8.465 -9.824 1.00 91.25 119 ARG A O 1
ATOM 923 N N . LEU A 1 120 ? 8.378 -7.961 -11.671 1.00 93.31 120 LEU A N 1
ATOM 924 C CA . LEU A 1 120 ? 7.080 -8.339 -11.117 1.00 93.31 120 LEU A CA 1
ATOM 925 C C . LEU A 1 120 ? 7.038 -9.854 -10.873 1.00 93.31 120 LEU A C 1
ATOM 927 O O . LEU A 1 120 ? 7.436 -10.640 -11.731 1.00 93.31 120 LEU A O 1
ATOM 931 N N . ASP A 1 121 ? 6.518 -10.264 -9.718 1.00 92.62 121 ASP A N 1
ATOM 932 C CA . ASP A 1 121 ? 6.225 -11.666 -9.416 1.00 92.62 121 ASP A CA 1
ATOM 933 C C . ASP A 1 121 ? 4.740 -11.945 -9.713 1.00 92.62 121 ASP A C 1
ATOM 935 O O . ASP A 1 121 ? 3.868 -11.380 -9.043 1.00 92.62 121 ASP A O 1
ATOM 939 N N . PRO A 1 122 ? 4.408 -12.820 -10.684 1.00 92.81 122 PRO A N 1
ATOM 940 C CA . PRO A 1 122 ? 3.022 -13.163 -10.992 1.00 92.81 122 PRO A CA 1
ATOM 941 C C . PRO A 1 122 ? 2.224 -13.700 -9.794 1.00 92.81 122 PRO A C 1
ATOM 943 O O . PRO A 1 122 ? 0.996 -13.615 -9.785 1.00 92.81 122 PRO A O 1
ATOM 946 N N . ALA A 1 123 ? 2.894 -14.241 -8.770 1.00 93.75 123 ALA A N 1
ATOM 947 C CA . ALA A 1 123 ? 2.243 -14.723 -7.557 1.00 93.75 123 ALA A CA 1
ATOM 948 C C . ALA A 1 123 ? 1.773 -13.592 -6.625 1.00 93.75 123 ALA A C 1
ATOM 950 O O . ALA A 1 123 ? 0.902 -13.831 -5.781 1.00 93.75 123 ALA A O 1
ATOM 951 N N . ASP A 1 124 ? 2.296 -12.367 -6.759 1.00 95.94 124 ASP A N 1
ATOM 952 C CA . ASP A 1 124 ? 1.963 -11.266 -5.849 1.00 95.94 124 ASP A CA 1
ATOM 953 C C . ASP A 1 124 ? 0.486 -10.870 -5.935 1.00 95.94 124 ASP A C 1
ATOM 955 O O . ASP A 1 124 ? -0.128 -10.596 -4.905 1.00 95.94 124 ASP A O 1
ATOM 959 N N . GLY A 1 125 ? -0.149 -10.949 -7.109 1.00 97.19 125 GLY A N 1
ATOM 960 C CA . GLY A 1 125 ? -1.581 -10.664 -7.207 1.00 97.19 125 GLY A CA 1
ATOM 961 C C . GLY A 1 125 ? -2.444 -11.692 -6.474 1.00 97.19 125 GLY A C 1
ATOM 962 O O . GLY A 1 125 ? -3.380 -11.315 -5.768 1.00 97.19 125 GLY A O 1
ATOM 963 N N . GLN A 1 126 ? -2.114 -12.988 -6.543 1.00 97.50 126 GLN A N 1
ATOM 964 C CA . GLN A 1 126 ? -2.811 -14.001 -5.739 1.00 97.50 126 GLN A CA 1
ATOM 965 C C . GLN A 1 126 ? -2.620 -13.740 -4.239 1.00 97.50 126 GLN A C 1
ATOM 967 O O . GLN A 1 126 ? -3.592 -13.799 -3.482 1.00 97.50 126 GLN A O 1
ATOM 972 N N . ARG A 1 127 ? -1.385 -13.440 -3.817 1.00 97.81 127 ARG A N 1
ATOM 973 C CA . ARG A 1 127 ? -1.046 -13.152 -2.417 1.00 97.81 127 ARG A CA 1
ATOM 974 C C . ARG A 1 127 ? -1.794 -11.925 -1.888 1.00 97.81 127 ARG A C 1
ATOM 976 O O . ARG A 1 127 ? -2.360 -11.992 -0.799 1.00 97.81 127 ARG A O 1
ATOM 983 N N . LEU A 1 128 ? -1.866 -10.846 -2.670 1.00 98.25 128 LEU A N 1
ATOM 984 C CA . LEU A 1 128 ? -2.611 -9.631 -2.331 1.00 98.25 128 LEU A CA 1
ATOM 985 C C . LEU A 1 128 ? -4.117 -9.891 -2.229 1.00 98.25 128 LEU A C 1
ATOM 987 O O . LEU A 1 128 ? -4.729 -9.515 -1.233 1.00 98.25 128 LEU A O 1
ATOM 991 N N . ARG A 1 129 ? -4.724 -10.588 -3.204 1.00 97.19 129 ARG A N 1
ATOM 992 C CA . ARG A 1 129 ? -6.165 -10.922 -3.164 1.00 97.19 129 ARG A CA 1
ATOM 993 C C . ARG A 1 129 ? -6.549 -11.800 -1.985 1.00 97.19 129 ARG A C 1
ATOM 995 O O . ARG A 1 129 ? -7.714 -11.817 -1.603 1.00 97.19 129 ARG A O 1
ATOM 1002 N N . ALA A 1 130 ? -5.605 -12.566 -1.445 1.00 96.69 130 ALA A N 1
ATOM 1003 C CA . ALA A 1 130 ? -5.890 -13.385 -0.285 1.00 96.69 130 ALA A CA 1
ATOM 1004 C C . ALA A 1 130 ? -6.190 -12.518 0.949 1.00 96.69 130 ALA A C 1
ATOM 1006 O O . ALA A 1 130 ? -6.899 -13.000 1.836 1.00 96.69 130 ALA A O 1
ATOM 1007 N N . LEU A 1 131 ? -5.623 -11.304 1.061 1.00 96.75 131 LEU A N 1
ATOM 1008 C CA . LEU A 1 131 ? -5.757 -10.421 2.232 1.00 96.75 131 LEU A CA 1
ATOM 1009 C C . LEU A 1 131 ? -7.231 -10.054 2.499 1.00 96.75 131 LEU A C 1
ATOM 1011 O O . LEU A 1 131 ? -7.992 -9.866 1.548 1.00 96.75 131 LEU A O 1
ATOM 1015 N N . PRO A 1 132 ? -7.683 -9.935 3.767 1.00 94.56 132 PRO A N 1
ATOM 1016 C CA . PRO A 1 132 ? -9.078 -9.667 4.078 1.00 94.56 132 PRO A CA 1
ATOM 1017 C C . PRO A 1 132 ? -9.354 -8.157 4.001 1.00 94.56 132 PRO A C 1
ATOM 1019 O O . PRO A 1 132 ? -9.644 -7.502 4.996 1.00 94.56 132 PRO A O 1
ATOM 1022 N N . GLY A 1 133 ? -9.289 -7.603 2.794 1.00 94.56 133 GLY A N 1
ATOM 1023 C CA . GLY A 1 133 ? -9.572 -6.196 2.531 1.00 94.56 133 GLY A CA 1
ATOM 1024 C C . GLY A 1 133 ? -9.904 -5.928 1.068 1.00 94.56 133 GLY A C 1
ATOM 1025 O O . GLY A 1 133 ? -9.957 -6.839 0.241 1.00 94.56 133 GLY A O 1
ATOM 1026 N N . GLU A 1 134 ? -10.162 -4.664 0.768 1.00 96.62 134 GLU A N 1
ATOM 1027 C CA . GLU A 1 134 ? -10.379 -4.156 -0.585 1.00 96.62 134 GLU A CA 1
ATOM 1028 C C . GLU A 1 134 ? -9.099 -3.476 -1.082 1.00 96.62 134 GLU A C 1
ATOM 1030 O O . GLU A 1 134 ? -8.603 -2.548 -0.445 1.00 96.62 134 GLU A O 1
ATOM 1035 N N . LEU A 1 135 ? -8.558 -3.945 -2.208 1.00 98.38 135 LEU A N 1
ATOM 1036 C CA . LEU A 1 135 ? -7.337 -3.399 -2.804 1.00 98.38 135 LEU A CA 1
ATOM 1037 C C . LEU A 1 135 ? -7.640 -2.117 -3.595 1.00 98.38 135 LEU A C 1
ATOM 1039 O O . LEU A 1 135 ? -8.639 -2.058 -4.311 1.00 98.38 135 LEU A O 1
ATOM 1043 N N . ALA A 1 136 ? -6.739 -1.139 -3.526 1.00 98.62 136 ALA A N 1
ATOM 1044 C CA . ALA A 1 136 ? -6.726 0.043 -4.385 1.00 98.62 136 ALA A CA 1
ATOM 1045 C C . ALA A 1 136 ? -5.285 0.431 -4.750 1.00 98.62 136 ALA A C 1
ATOM 1047 O O . ALA A 1 136 ? -4.373 0.320 -3.926 1.00 98.62 136 ALA A O 1
ATOM 1048 N N . TRP A 1 137 ? -5.075 0.912 -5.974 1.00 98.62 137 TRP A N 1
ATOM 1049 C CA . TRP A 1 137 ? -3.781 1.429 -6.407 1.00 98.62 137 TRP A CA 1
ATOM 1050 C C . TRP A 1 137 ? -3.506 2.792 -5.779 1.00 98.62 137 TRP A C 1
ATOM 1052 O O . TRP A 1 137 ? -4.277 3.730 -5.961 1.00 98.62 137 TRP A O 1
ATOM 1062 N N . ALA A 1 138 ? -2.373 2.905 -5.090 1.00 98.12 138 ALA A N 1
ATOM 1063 C CA . ALA A 1 138 ? -1.853 4.135 -4.501 1.00 98.12 138 ALA A CA 1
ATOM 1064 C C . ALA A 1 138 ? -0.472 4.457 -5.088 1.00 98.12 138 ALA A C 1
ATOM 1066 O O . ALA A 1 138 ? 0.510 4.670 -4.375 1.00 98.12 138 ALA A O 1
ATOM 1067 N N . SER A 1 139 ? -0.418 4.502 -6.419 1.00 96.00 139 SER A N 1
ATOM 1068 C CA . SER A 1 139 ? 0.816 4.686 -7.172 1.00 96.00 139 SER A CA 1
ATOM 1069 C C . SER A 1 139 ? 0.771 5.866 -8.140 1.00 96.00 139 SER A C 1
ATOM 1071 O O . SER A 1 139 ? -0.292 6.306 -8.582 1.00 96.00 139 SER A O 1
ATOM 1073 N N . THR A 1 140 ? 1.952 6.349 -8.516 1.00 93.56 140 THR A N 1
ATOM 1074 C CA . THR A 1 140 ? 2.149 7.322 -9.603 1.00 93.56 140 THR A CA 1
ATOM 1075 C C . THR A 1 140 ? 1.801 6.748 -10.977 1.00 93.56 140 THR A C 1
ATOM 1077 O O . THR A 1 140 ? 1.612 7.514 -11.915 1.00 93.56 140 THR A O 1
ATOM 1080 N N . TRP A 1 141 ? 1.675 5.422 -11.087 1.00 94.62 141 TRP A N 1
ATOM 1081 C CA . TRP A 1 141 ? 1.210 4.721 -12.284 1.00 94.62 141 TRP A CA 1
ATOM 1082 C C . TRP A 1 141 ? -0.277 4.917 -12.580 1.00 94.62 141 TRP A C 1
ATOM 1084 O O . TRP A 1 141 ? -0.692 4.604 -13.680 1.00 94.62 141 TRP A O 1
ATOM 1094 N N . MET A 1 142 ? -1.088 5.366 -11.617 1.00 93.88 142 MET A N 1
ATOM 1095 C CA . MET A 1 142 ? -2.505 5.698 -11.824 1.00 93.88 142 MET A CA 1
ATOM 1096 C C . MET A 1 142 ? -3.293 4.646 -12.640 1.00 93.88 142 MET A C 1
ATOM 1098 O O . MET A 1 142 ? -3.326 3.475 -12.263 1.00 93.88 142 MET A O 1
ATOM 1102 N N . ALA A 1 143 ? -3.959 5.047 -13.729 1.00 93.88 143 ALA A N 1
ATOM 1103 C CA . ALA A 1 143 ? -4.762 4.160 -14.567 1.00 93.88 143 ALA A CA 1
ATOM 1104 C C . ALA A 1 143 ? -3.897 3.125 -15.300 1.00 93.88 143 ALA A C 1
ATOM 1106 O O . ALA A 1 143 ? -4.316 1.976 -15.462 1.00 93.88 143 ALA A O 1
ATOM 1107 N N . GLU A 1 144 ? -2.659 3.484 -15.644 1.00 94.38 144 GLU A N 1
ATOM 1108 C CA . GLU A 1 144 ? -1.683 2.608 -16.282 1.00 94.38 144 GLU A CA 1
ATOM 1109 C C . GLU A 1 144 ? -1.331 1.397 -15.398 1.00 94.38 144 GLU A C 1
ATOM 1111 O O . GLU A 1 144 ? -0.953 0.342 -15.914 1.00 94.38 144 GLU A O 1
ATOM 1116 N N . ALA A 1 145 ? -1.536 1.473 -14.076 1.00 96.31 145 ALA A N 1
ATOM 1117 C CA . ALA A 1 145 ? -1.437 0.312 -13.187 1.00 96.31 145 ALA A CA 1
ATOM 1118 C C . ALA A 1 145 ? -2.383 -0.827 -13.609 1.00 96.31 145 ALA A C 1
ATOM 1120 O O . ALA A 1 145 ? -1.992 -1.997 -13.605 1.00 96.31 145 ALA A O 1
ATOM 1121 N N . ASN A 1 146 ? -3.611 -0.500 -14.023 1.00 97.56 146 ASN A N 1
ATOM 1122 C CA . ASN A 1 146 ? -4.592 -1.484 -14.482 1.00 97.56 146 ASN A CA 1
ATOM 1123 C C . ASN A 1 146 ? -4.311 -1.989 -15.902 1.00 97.56 146 ASN A C 1
ATOM 1125 O O . ASN A 1 146 ? -4.669 -3.119 -16.228 1.00 97.56 146 ASN A O 1
ATOM 1129 N N . GLU A 1 147 ? -3.660 -1.184 -16.739 1.00 95.44 147 GLU A N 1
ATOM 1130 C CA . GLU A 1 147 ? -3.321 -1.553 -18.117 1.00 95.44 147 GLU A CA 1
ATOM 1131 C C . GLU A 1 147 ? -2.053 -2.414 -18.191 1.00 95.44 147 GLU A C 1
ATOM 1133 O O . GLU A 1 147 ? -1.949 -3.328 -19.015 1.00 95.44 147 GLU A O 1
ATOM 1138 N N . VAL A 1 148 ? -1.083 -2.139 -17.314 1.00 94.81 148 VAL A N 1
ATOM 1139 C CA . VAL A 1 148 ? 0.259 -2.724 -17.377 1.00 94.81 148 VAL A CA 1
ATOM 1140 C C . VAL A 1 148 ? 0.499 -3.721 -16.251 1.00 94.81 148 VAL A C 1
ATOM 1142 O O . VAL A 1 148 ? 0.877 -4.863 -16.522 1.00 94.81 148 VAL A O 1
ATOM 1145 N N . VAL A 1 149 ? 0.303 -3.320 -14.995 1.00 96.06 149 VAL A N 1
ATOM 1146 C CA . VAL A 1 149 ? 0.721 -4.120 -13.834 1.00 96.06 149 VAL A CA 1
ATOM 1147 C C . VAL A 1 149 ? -0.305 -5.199 -13.512 1.00 96.06 149 VAL A C 1
ATOM 1149 O O . VAL A 1 149 ? 0.057 -6.375 -13.458 1.00 96.06 149 VAL A O 1
ATOM 1152 N N . ALA A 1 150 ? -1.584 -4.839 -13.370 1.00 96.94 150 ALA A N 1
ATOM 1153 C CA . ALA A 1 150 ? -2.634 -5.767 -12.947 1.00 96.94 150 ALA A CA 1
ATOM 1154 C C . ALA A 1 150 ? -2.697 -7.061 -13.795 1.00 96.94 150 ALA A C 1
ATOM 1156 O O . ALA A 1 150 ? -2.673 -8.144 -13.200 1.00 96.94 150 ALA A O 1
ATOM 1157 N N . PRO A 1 151 ? -2.647 -7.018 -15.148 1.00 96.44 151 PRO A N 1
ATOM 1158 C CA . PRO A 1 151 ? -2.677 -8.231 -15.968 1.00 96.44 151 PRO A CA 1
ATOM 1159 C C . PRO A 1 151 ? -1.441 -9.124 -15.797 1.00 96.44 151 PRO A C 1
ATOM 1161 O O . PRO A 1 151 ? -1.546 -10.341 -15.936 1.00 96.44 151 PRO A O 1
ATOM 1164 N N . ARG A 1 152 ? -0.272 -8.546 -15.485 1.00 95.19 152 ARG A N 1
ATOM 1165 C CA . ARG A 1 152 ? 0.992 -9.290 -15.314 1.00 95.19 152 ARG A CA 1
ATOM 1166 C C . ARG A 1 152 ? 1.036 -10.086 -14.015 1.00 95.19 152 ARG A C 1
ATOM 1168 O O . ARG A 1 152 ? 1.666 -11.138 -13.974 1.00 95.19 152 ARG A O 1
ATOM 1175 N N . ILE A 1 153 ? 0.342 -9.605 -12.986 1.00 95.94 153 ILE A N 1
ATOM 1176 C CA . ILE A 1 153 ? 0.249 -10.270 -11.679 1.00 95.94 153 ILE A CA 1
ATOM 1177 C C . ILE A 1 153 ? -1.111 -10.938 -11.428 1.00 95.94 153 ILE A C 1
ATOM 1179 O O . ILE A 1 153 ? -1.384 -11.401 -10.326 1.00 95.94 153 ILE A O 1
ATOM 1183 N N . GLY A 1 154 ? -1.984 -11.007 -12.439 1.00 96.38 154 GLY A N 1
ATOM 1184 C CA . GLY A 1 154 ? -3.273 -11.703 -12.346 1.00 96.38 154 GLY A CA 1
ATOM 1185 C C . GLY A 1 154 ? -4.312 -11.018 -11.447 1.00 96.38 154 GLY A C 1
ATOM 1186 O O . GLY A 1 154 ? -5.209 -11.682 -10.909 1.00 96.38 154 GLY A O 1
ATOM 1187 N N . LEU A 1 155 ? -4.203 -9.700 -11.263 1.00 97.56 155 LEU A N 1
ATOM 1188 C CA . LEU A 1 155 ? -5.225 -8.890 -10.601 1.00 97.56 155 LEU A CA 1
ATOM 1189 C C . LEU A 1 155 ? -6.281 -8.412 -11.611 1.00 97.56 155 LEU A C 1
ATOM 1191 O O . LEU A 1 155 ? -5.944 -8.122 -12.760 1.00 97.56 155 LEU A O 1
ATOM 1195 N N . PRO A 1 156 ? -7.561 -8.304 -11.202 1.00 96.94 156 PRO A N 1
ATOM 1196 C CA . PRO A 1 156 ? -8.535 -7.535 -11.968 1.00 96.94 156 PRO A CA 1
ATOM 1197 C C . PRO A 1 156 ? -8.177 -6.042 -11.920 1.00 96.94 156 PRO A C 1
ATOM 1199 O O . PRO A 1 156 ? -7.314 -5.626 -11.145 1.00 96.94 156 PRO A O 1
ATOM 1202 N N . ALA A 1 157 ? -8.885 -5.225 -12.701 1.00 97.81 157 ALA A N 1
ATOM 1203 C CA . ALA A 1 157 ? -8.804 -3.780 -12.536 1.00 97.81 157 ALA A CA 1
ATOM 1204 C C . ALA A 1 157 ? -9.203 -3.391 -11.101 1.00 97.81 157 ALA A C 1
ATOM 1206 O O . ALA A 1 157 ? -10.243 -3.828 -10.600 1.00 97.81 157 ALA A O 1
ATOM 1207 N N . LEU A 1 158 ? -8.369 -2.585 -10.448 1.00 98.38 158 LEU A N 1
ATOM 1208 C CA . LEU A 1 158 ? -8.601 -2.069 -9.103 1.00 98.38 158 LEU A CA 1
ATOM 1209 C C . LEU A 1 158 ? -8.985 -0.585 -9.148 1.00 98.38 158 LEU A C 1
ATOM 1211 O O . LEU A 1 158 ? -8.595 0.116 -10.089 1.00 98.38 158 LEU A O 1
ATOM 1215 N N . PRO A 1 159 ? -9.696 -0.075 -8.125 1.00 98.00 159 PRO A N 1
ATOM 1216 C CA . PRO A 1 159 ? -9.818 1.359 -7.903 1.00 98.00 159 PRO A CA 1
ATOM 1217 C C . PRO A 1 159 ? -8.442 2.029 -7.876 1.00 98.00 159 PRO A C 1
ATOM 1219 O O . PRO A 1 159 ? -7.498 1.493 -7.295 1.00 98.00 159 PRO A O 1
ATOM 1222 N N . VAL A 1 160 ? -8.342 3.205 -8.488 1.00 97.81 160 VAL A N 1
ATOM 1223 C CA . VAL A 1 160 ? -7.132 4.032 -8.504 1.00 97.81 160 VAL A CA 1
ATOM 1224 C C . VAL A 1 160 ? -7.370 5.225 -7.588 1.00 97.81 160 VAL A C 1
ATOM 1226 O O . VAL A 1 160 ? -8.432 5.844 -7.639 1.00 97.81 160 VAL A O 1
ATOM 1229 N N . VAL A 1 161 ? -6.413 5.523 -6.713 1.00 96.50 161 VAL A N 1
ATOM 1230 C CA . VAL A 1 161 ? -6.449 6.748 -5.913 1.00 96.50 161 VAL A CA 1
ATOM 1231 C C . VAL A 1 161 ? -6.124 7.928 -6.822 1.00 96.50 161 VAL A C 1
ATOM 1233 O O . VAL A 1 161 ? -5.029 8.004 -7.378 1.00 96.50 161 VAL A O 1
ATOM 1236 N N . ASP A 1 162 ? -7.074 8.850 -6.944 1.00 89.62 162 ASP A N 1
ATOM 1237 C CA . ASP A 1 162 ? -6.860 10.117 -7.633 1.00 89.62 162 ASP A CA 1
ATOM 1238 C C . ASP A 1 162 ? -6.032 11.060 -6.753 1.00 89.62 162 ASP A C 1
ATOM 1240 O O . ASP A 1 162 ? -6.328 11.271 -5.571 1.00 89.62 162 ASP A O 1
ATOM 1244 N N . TRP A 1 163 ? -4.992 11.645 -7.340 1.00 89.31 163 TRP A N 1
ATOM 1245 C CA . TRP A 1 163 ? -4.118 12.598 -6.662 1.00 89.31 163 TRP A CA 1
ATOM 1246 C C . TRP A 1 163 ? -4.595 14.028 -6.937 1.00 89.31 163 TRP A C 1
ATOM 1248 O O . TRP A 1 163 ? -4.872 14.351 -8.092 1.00 89.31 163 TRP A O 1
ATOM 1258 N N . PRO A 1 164 ? -4.706 14.899 -5.919 1.00 84.19 164 PRO A N 1
ATOM 1259 C CA . PRO A 1 164 ? -5.061 16.290 -6.157 1.00 84.19 164 PRO A CA 1
ATOM 1260 C C . PRO A 1 164 ? -3.958 16.995 -6.958 1.00 84.19 164 PRO A C 1
ATOM 1262 O O . PRO A 1 164 ? -2.772 16.783 -6.718 1.00 84.19 164 PRO A O 1
ATOM 1265 N N . ASP A 1 165 ? -4.361 17.886 -7.864 1.00 74.19 165 ASP A N 1
ATOM 1266 C CA . ASP A 1 165 ? -3.455 18.768 -8.618 1.00 74.19 165 ASP A CA 1
ATOM 1267 C C . ASP A 1 165 ? -2.850 19.893 -7.748 1.00 74.19 165 ASP A C 1
ATOM 1269 O O . ASP A 1 165 ? -2.220 20.810 -8.278 1.00 74.19 165 ASP A O 1
ATOM 1273 N N . ASP A 1 166 ? -3.076 19.898 -6.428 1.00 72.38 166 ASP A N 1
ATOM 1274 C CA . ASP A 1 166 ? -2.565 20.971 -5.584 1.00 72.38 166 ASP A CA 1
ATOM 1275 C C . ASP A 1 166 ? -1.033 20.914 -5.444 1.00 72.38 166 ASP A C 1
ATOM 1277 O O . ASP A 1 166 ? -0.396 19.888 -5.195 1.00 72.38 166 ASP A O 1
ATOM 1281 N N . ASP A 1 167 ? -0.410 22.076 -5.632 1.00 64.12 167 ASP A N 1
ATOM 1282 C CA . ASP A 1 167 ? 1.024 22.273 -5.417 1.00 64.12 167 ASP A CA 1
ATOM 1283 C C . ASP A 1 167 ? 1.336 22.517 -3.927 1.00 64.12 167 ASP A C 1
ATOM 1285 O O . ASP A 1 167 ? 2.420 22.989 -3.581 1.00 64.12 167 ASP A O 1
ATOM 1289 N N . GLU A 1 168 ? 0.399 22.211 -3.023 1.00 71.94 168 GLU A N 1
ATOM 1290 C CA . GLU A 1 168 ? 0.598 22.455 -1.602 1.00 71.94 168 GLU A CA 1
ATOM 1291 C C . GLU A 1 168 ? 1.663 21.503 -1.052 1.00 71.94 168 GLU A C 1
ATOM 1293 O O . GLU A 1 168 ? 1.659 20.288 -1.287 1.00 71.94 168 GLU A O 1
ATOM 1298 N N . GLU A 1 169 ? 2.649 22.075 -0.367 1.00 78.19 169 GLU A N 1
ATOM 1299 C CA . GLU A 1 169 ? 3.761 21.299 0.154 1.00 78.19 169 GLU A CA 1
ATOM 1300 C C . GLU A 1 169 ? 3.317 20.584 1.437 1.00 78.19 169 GLU A C 1
ATOM 1302 O O . GLU A 1 169 ? 2.805 21.229 2.362 1.00 78.19 169 GLU A O 1
ATOM 1307 N N . PRO A 1 170 ? 3.477 19.250 1.523 1.00 84.06 170 PRO A N 1
ATOM 1308 C CA . PRO A 1 170 ? 3.138 18.540 2.743 1.00 84.06 170 PRO A CA 1
ATOM 1309 C C . PRO A 1 170 ? 3.997 19.051 3.911 1.00 84.06 170 PRO A C 1
ATOM 1311 O O . PRO A 1 170 ? 5.104 19.559 3.704 1.00 84.06 170 PRO A O 1
ATOM 1314 N N . PRO A 1 171 ? 3.530 18.896 5.166 1.00 88.12 171 PRO A N 1
ATOM 1315 C CA . PRO A 1 171 ? 4.356 19.195 6.328 1.00 88.12 171 PRO A CA 1
ATOM 1316 C C . PRO A 1 171 ? 5.720 18.512 6.223 1.00 88.12 171 PRO A C 1
ATOM 1318 O O . PRO A 1 171 ? 5.829 17.407 5.696 1.00 88.12 171 PRO A O 1
ATOM 1321 N N . ARG A 1 172 ? 6.765 19.150 6.756 1.00 89.38 172 ARG A N 1
ATOM 1322 C CA . ARG A 1 172 ? 8.141 18.660 6.615 1.00 89.38 172 ARG A CA 1
ATOM 1323 C C . ARG A 1 172 ? 8.263 17.175 6.981 1.00 89.38 172 ARG A C 1
ATOM 1325 O O . ARG A 1 172 ? 7.980 16.781 8.111 1.00 89.38 172 ARG A O 1
ATOM 1332 N N . GLY A 1 173 ? 8.758 16.389 6.028 1.00 90.50 173 GLY A N 1
ATOM 1333 C CA . GLY A 1 173 ? 9.003 14.955 6.180 1.00 90.50 173 GLY A CA 1
ATOM 1334 C C . GLY A 1 173 ? 7.776 14.066 5.980 1.00 90.50 173 GLY A C 1
ATOM 1335 O O . GLY A 1 173 ? 7.949 12.860 5.961 1.00 90.50 173 GLY A O 1
ATOM 1336 N N . VAL A 1 174 ? 6.574 14.626 5.819 1.00 94.75 174 VAL A N 1
ATOM 1337 C CA . VAL A 1 174 ? 5.368 13.871 5.459 1.00 94.75 174 VAL A CA 1
ATOM 1338 C C . VAL A 1 174 ? 5.376 13.618 3.955 1.00 94.75 174 VAL A C 1
ATOM 1340 O O . VAL A 1 174 ? 5.556 14.539 3.156 1.00 94.75 174 VAL A O 1
ATOM 1343 N N . HIS A 1 175 ? 5.145 12.373 3.570 1.00 94.25 175 HIS A N 1
ATOM 1344 C CA . HIS A 1 175 ? 4.975 11.963 2.195 1.00 94.25 175 HIS A CA 1
ATOM 1345 C C . HIS A 1 175 ? 3.703 12.572 1.586 1.00 94.25 175 HIS A C 1
ATOM 1347 O O . HIS A 1 175 ? 2.634 12.641 2.198 1.00 94.25 175 HIS A O 1
ATOM 1353 N N . TRP A 1 176 ? 3.799 13.018 0.336 1.00 93.56 176 TRP A N 1
ATOM 1354 C CA . TRP A 1 176 ? 2.722 13.754 -0.330 1.00 93.56 176 TRP A CA 1
ATOM 1355 C C . TRP A 1 176 ? 1.448 12.910 -0.539 1.00 93.56 176 TRP A C 1
ATOM 1357 O O . TRP A 1 176 ? 0.357 13.473 -0.550 1.00 93.56 176 TRP A O 1
ATOM 1367 N N . LYS A 1 177 ? 1.551 11.571 -0.624 1.00 94.94 177 LYS A N 1
ATOM 1368 C CA . LYS A 1 177 ? 0.379 10.672 -0.715 1.00 94.94 177 LYS A CA 1
ATOM 1369 C C . LYS A 1 177 ? -0.395 10.554 0.604 1.00 94.94 177 LYS A C 1
ATOM 1371 O O . LYS A 1 177 ? -1.571 10.203 0.582 1.00 94.94 177 LYS A O 1
ATOM 1376 N N . THR A 1 178 ? 0.218 10.857 1.750 1.00 95.94 178 THR A N 1
ATOM 1377 C CA . THR A 1 178 ? -0.343 10.533 3.074 1.00 95.94 178 THR A CA 1
ATOM 1378 C C . THR A 1 178 ? -1.703 11.182 3.310 1.00 95.94 178 THR A C 1
ATOM 1380 O O . THR A 1 178 ? -2.654 10.512 3.708 1.00 95.94 178 THR A O 1
ATOM 1383 N N . ARG A 1 179 ? -1.834 12.486 3.037 1.00 93.31 179 ARG A N 1
ATOM 1384 C CA . ARG A 1 179 ? -3.105 13.205 3.220 1.00 93.31 179 ARG A CA 1
ATOM 1385 C C . ARG A 1 179 ? -4.185 12.758 2.226 1.00 93.31 179 ARG A C 1
ATOM 1387 O O . ARG A 1 179 ? -5.275 12.428 2.698 1.00 93.31 179 ARG A O 1
ATOM 1394 N N . PRO A 1 180 ? -3.915 12.681 0.906 1.00 94.19 180 PRO A N 1
ATOM 1395 C CA . PRO A 1 180 ? -4.853 12.099 -0.051 1.00 94.19 180 PRO A CA 1
ATOM 1396 C C . PRO A 1 180 ? -5.365 10.717 0.364 1.00 94.19 180 PRO A C 1
ATOM 1398 O O . PRO A 1 180 ? -6.569 10.489 0.316 1.00 94.19 180 PRO A O 1
ATOM 1401 N N . LEU A 1 181 ? -4.496 9.827 0.855 1.00 96.50 181 LEU A N 1
ATOM 1402 C CA . LEU A 1 181 ? -4.892 8.483 1.288 1.00 96.50 181 LEU A CA 1
ATOM 1403 C C . LEU A 1 181 ? -5.802 8.493 2.521 1.00 96.50 181 LEU A C 1
ATOM 1405 O O . LEU A 1 181 ? -6.802 7.777 2.544 1.00 96.50 181 LEU A O 1
ATOM 1409 N N . VAL A 1 182 ? -5.517 9.336 3.520 1.00 95.31 182 VAL A N 1
ATOM 1410 C CA . VAL A 1 182 ? -6.401 9.507 4.690 1.00 95.31 182 VAL A CA 1
ATOM 1411 C C . VAL A 1 182 ? -7.784 10.009 4.268 1.00 95.31 182 VAL A C 1
ATOM 1413 O O . VAL A 1 182 ? -8.795 9.518 4.776 1.00 95.31 182 VAL A O 1
ATOM 1416 N N . CYS A 1 183 ? -7.838 10.959 3.332 1.00 93.56 183 CYS A N 1
ATOM 1417 C CA . CYS A 1 183 ? -9.093 11.469 2.782 1.00 93.56 183 CYS A CA 1
ATOM 1418 C C . CYS A 1 183 ? -9.841 10.392 1.986 1.00 93.56 183 CYS A C 1
ATOM 1420 O O . CYS A 1 183 ? -11.033 10.187 2.214 1.00 93.56 183 CYS A O 1
ATOM 1422 N N . TRP A 1 184 ? -9.144 9.670 1.103 1.00 94.88 184 TRP A N 1
ATOM 1423 C CA . TRP A 1 184 ? -9.716 8.600 0.281 1.00 94.88 184 TRP A CA 1
ATOM 1424 C C . TRP A 1 184 ? -10.281 7.472 1.144 1.00 94.88 184 TRP A C 1
ATOM 1426 O O . TRP A 1 184 ? -11.368 6.962 0.875 1.00 94.88 184 TRP A O 1
ATOM 1436 N N . ALA A 1 185 ? -9.591 7.124 2.236 1.00 94.69 185 ALA A N 1
ATOM 1437 C CA . ALA A 1 185 ? -10.063 6.126 3.186 1.00 94.69 185 ALA A CA 1
ATOM 1438 C C . ALA A 1 185 ? -11.411 6.500 3.823 1.00 94.69 185 ALA A C 1
ATOM 1440 O O . ALA A 1 185 ? -12.128 5.608 4.275 1.00 94.69 185 ALA A O 1
ATOM 1441 N N . ALA A 1 186 ? -11.777 7.789 3.855 1.00 92.69 186 ALA A N 1
ATOM 1442 C CA . ALA A 1 186 ? -13.076 8.285 4.317 1.00 92.69 186 ALA A CA 1
ATOM 1443 C C . ALA A 1 186 ? -13.496 7.709 5.685 1.00 92.69 186 ALA A C 1
ATOM 1445 O O . ALA A 1 186 ? -14.650 7.339 5.904 1.00 92.69 186 ALA A O 1
ATOM 1446 N N . GLY A 1 187 ? -12.528 7.593 6.600 1.00 91.12 187 GLY A N 1
ATOM 1447 C CA . GLY A 1 187 ? -12.744 7.040 7.937 1.00 91.12 187 GLY A CA 1
ATOM 1448 C C . GLY A 1 187 ? -12.927 5.521 7.987 1.00 91.12 187 GLY A C 1
ATOM 1449 O O . GLY A 1 187 ? -13.434 5.032 8.986 1.00 91.12 187 GLY A O 1
ATOM 1450 N N . ARG A 1 188 ? -12.548 4.768 6.948 1.00 93.44 188 ARG A N 1
ATOM 1451 C CA . ARG A 1 188 ? -12.427 3.300 6.987 1.00 93.44 188 ARG A CA 1
ATOM 1452 C C . ARG A 1 188 ? -11.046 2.896 7.510 1.00 93.44 188 ARG A C 1
ATOM 1454 O O . ARG A 1 188 ? -10.084 3.577 7.155 1.00 93.44 188 ARG A O 1
ATOM 1461 N N . PRO A 1 189 ? -10.919 1.775 8.246 1.00 95.69 189 PRO A N 1
ATOM 1462 C CA . PRO A 1 189 ? -9.610 1.205 8.538 1.00 95.69 189 PRO A CA 1
ATOM 1463 C C . PRO A 1 189 ? -8.834 0.937 7.245 1.00 95.69 189 PRO A C 1
ATOM 1465 O O . PRO A 1 189 ? -9.433 0.516 6.248 1.00 95.69 189 PRO A O 1
ATOM 1468 N N . PHE A 1 190 ? -7.519 1.153 7.242 1.00 97.50 190 PHE A N 1
ATOM 1469 C CA . PHE A 1 190 ? -6.718 0.915 6.041 1.00 97.50 190 PHE A CA 1
ATOM 1470 C C . PHE A 1 190 ? -5.291 0.438 6.315 1.00 97.50 190 PHE A C 1
ATOM 1472 O O . PHE A 1 190 ? -4.704 0.707 7.359 1.00 97.50 190 PHE A O 1
ATOM 1479 N N . VAL A 1 191 ? -4.722 -0.236 5.321 1.00 98.62 191 VAL A N 1
ATOM 1480 C CA . VAL A 1 191 ? -3.298 -0.536 5.189 1.00 98.62 191 VAL A CA 1
ATOM 1481 C C . VAL A 1 191 ? -2.748 0.282 4.027 1.00 98.62 191 VAL A C 1
ATOM 1483 O O . VAL A 1 191 ? -3.409 0.401 2.998 1.00 98.62 191 VAL A O 1
ATOM 1486 N N . TRP A 1 192 ? -1.542 0.822 4.165 1.00 98.75 192 TRP A N 1
ATOM 1487 C CA . TRP A 1 192 ? -0.795 1.438 3.071 1.00 98.75 192 TRP A CA 1
ATOM 1488 C C . TRP A 1 192 ? 0.565 0.752 2.928 1.00 98.75 192 TRP A C 1
ATOM 1490 O O . TRP A 1 192 ? 1.354 0.775 3.869 1.00 98.75 192 TRP A O 1
ATOM 1500 N N . LEU A 1 193 ? 0.793 0.106 1.781 1.00 98.88 193 LEU A N 1
ATOM 1501 C CA . LEU A 1 193 ? 2.035 -0.571 1.399 1.00 98.88 193 LEU A CA 1
ATOM 1502 C C . LEU A 1 193 ? 2.828 0.326 0.451 1.00 98.88 193 LEU A C 1
ATOM 1504 O O . LEU A 1 193 ? 2.390 0.534 -0.682 1.00 98.88 193 LEU A O 1
ATOM 1508 N N . ASP A 1 194 ? 3.957 0.855 0.916 1.00 98.69 194 ASP A N 1
ATOM 1509 C CA . ASP A 1 194 ? 4.787 1.823 0.184 1.00 98.69 194 ASP A CA 1
ATOM 1510 C C . ASP A 1 194 ? 6.196 1.856 0.800 1.00 98.69 194 ASP A C 1
ATOM 1512 O O . ASP A 1 194 ? 6.362 1.590 1.997 1.00 98.69 194 ASP A O 1
ATOM 1516 N N . ASP A 1 195 ? 7.216 2.101 -0.018 1.00 98.44 195 ASP A N 1
ATOM 1517 C CA . ASP A 1 195 ? 8.624 2.125 0.393 1.00 98.44 195 ASP A CA 1
ATOM 1518 C C . ASP A 1 195 ? 9.084 3.499 0.900 1.00 98.44 195 ASP A C 1
ATOM 1520 O O . ASP A 1 195 ? 10.150 3.616 1.496 1.00 98.44 195 ASP A O 1
ATOM 1524 N N . GLU A 1 196 ? 8.285 4.549 0.708 1.00 97.50 196 GLU A N 1
ATOM 1525 C CA . GLU A 1 196 ? 8.639 5.927 1.070 1.00 97.50 196 GLU A CA 1
ATOM 1526 C C . GLU A 1 196 ? 7.962 6.397 2.366 1.00 97.50 196 GLU A C 1
ATOM 1528 O O . GLU A 1 196 ? 8.017 7.578 2.722 1.00 97.50 196 GLU A O 1
ATOM 1533 N N . ILE A 1 197 ? 7.336 5.475 3.105 1.00 97.62 197 ILE A N 1
ATOM 1534 C CA . ILE A 1 197 ? 6.675 5.756 4.384 1.00 97.62 197 ILE A CA 1
ATOM 1535 C C . ILE A 1 197 ? 7.686 6.224 5.429 1.00 97.62 197 ILE A C 1
ATOM 1537 O O . ILE A 1 197 ? 8.638 5.525 5.776 1.00 97.62 197 ILE A O 1
ATOM 1541 N N . THR A 1 198 ? 7.392 7.361 6.052 1.00 96.50 198 THR A N 1
ATOM 1542 C CA . THR A 1 198 ? 8.203 7.932 7.130 1.00 96.50 198 THR A CA 1
ATOM 1543 C C . THR A 1 198 ? 7.499 7.878 8.489 1.00 96.50 198 THR A C 1
ATOM 1545 O O . THR A 1 198 ? 6.282 7.706 8.607 1.00 96.50 198 THR A O 1
ATOM 1548 N N . ASP A 1 199 ? 8.248 8.139 9.563 1.00 97.38 199 ASP A N 1
ATOM 1549 C CA . ASP A 1 199 ? 7.658 8.332 10.892 1.00 97.38 199 ASP A CA 1
ATOM 1550 C C . ASP A 1 199 ? 6.765 9.579 10.981 1.00 97.38 199 ASP A C 1
ATOM 1552 O O . ASP A 1 199 ? 5.879 9.651 11.837 1.00 97.38 199 ASP A O 1
ATOM 1556 N N . ALA A 1 200 ? 6.993 10.584 10.129 1.00 97.62 200 ALA A N 1
ATOM 1557 C CA . ALA A 1 200 ? 6.135 11.764 10.084 1.00 97.62 200 ALA A CA 1
ATOM 1558 C C . ALA A 1 200 ? 4.745 11.405 9.548 1.00 97.62 200 ALA A C 1
ATOM 1560 O O . ALA A 1 200 ? 3.750 11.884 10.095 1.00 97.62 200 ALA A O 1
ATOM 1561 N N . ASP A 1 201 ? 4.673 10.501 8.568 1.00 97.56 201 ASP A N 1
ATOM 1562 C CA . ASP A 1 201 ? 3.410 9.974 8.047 1.00 97.56 201 ASP A CA 1
ATOM 1563 C C . ASP A 1 201 ? 2.634 9.238 9.127 1.00 97.56 201 ASP A C 1
ATOM 1565 O O . ASP A 1 201 ? 1.460 9.522 9.354 1.00 97.56 201 ASP A O 1
ATOM 1569 N N . ARG A 1 202 ? 3.311 8.355 9.870 1.00 98.06 202 ARG A N 1
ATOM 1570 C CA . ARG A 1 202 ? 2.709 7.610 10.987 1.00 98.06 202 ARG A CA 1
ATOM 1571 C C . ARG A 1 202 ? 2.108 8.538 12.034 1.00 98.06 202 ARG A C 1
ATOM 1573 O O . ARG A 1 202 ? 0.970 8.332 12.449 1.00 98.06 202 ARG A O 1
ATOM 1580 N N . ARG A 1 203 ? 2.852 9.572 12.444 1.00 97.31 203 ARG A N 1
ATOM 1581 C CA . ARG A 1 203 ? 2.372 10.566 13.417 1.00 97.31 203 ARG A CA 1
ATOM 1582 C C . ARG A 1 203 ? 1.176 11.350 12.888 1.00 97.31 203 ARG A C 1
ATOM 1584 O O . ARG A 1 203 ? 0.226 11.564 13.635 1.00 97.31 203 ARG A O 1
ATOM 1591 N N . LEU A 1 204 ? 1.210 11.758 11.619 1.00 95.69 204 LEU A N 1
ATOM 1592 C CA . LEU A 1 204 ? 0.103 12.484 11.005 1.00 95.69 204 LEU A CA 1
ATOM 1593 C C . LEU A 1 204 ? -1.150 11.607 10.935 1.00 95.69 204 LEU A C 1
ATOM 1595 O O . LEU A 1 204 ? -2.216 12.026 11.373 1.00 95.69 204 LEU A O 1
ATOM 1599 N N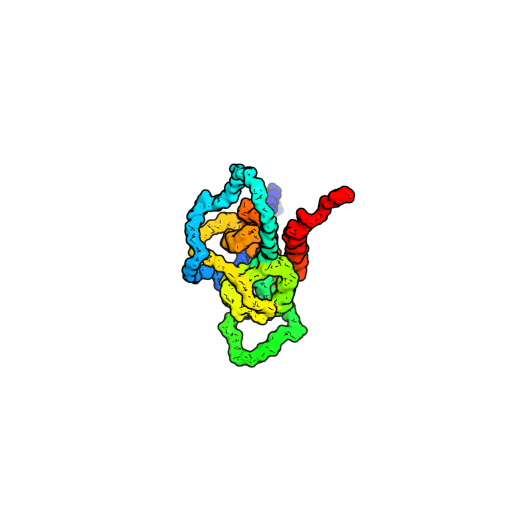 . VAL A 1 205 ? -1.034 10.374 10.444 1.00 97.19 205 VAL A N 1
ATOM 1600 C CA . VAL A 1 205 ? -2.182 9.465 10.344 1.00 97.19 205 VAL A CA 1
ATOM 1601 C C . VAL A 1 205 ? -2.760 9.163 11.725 1.00 97.19 205 VAL A C 1
ATOM 1603 O O . VAL A 1 205 ? -3.967 9.288 11.902 1.00 97.19 205 VAL A O 1
ATOM 1606 N N . ALA A 1 206 ? -1.924 8.874 12.726 1.00 95.62 206 ALA A N 1
ATOM 1607 C CA . ALA A 1 206 ? -2.384 8.618 14.092 1.00 95.62 206 ALA A CA 1
ATOM 1608 C C . ALA A 1 206 ? -3.117 9.816 14.726 1.00 95.62 206 ALA A C 1
ATOM 1610 O O . ALA A 1 206 ? -4.027 9.625 15.528 1.00 95.62 206 ALA A O 1
ATOM 1611 N N . ALA A 1 207 ? -2.738 11.048 14.376 1.00 94.50 207 ALA A N 1
ATOM 1612 C CA . ALA A 1 207 ? -3.378 12.255 14.897 1.00 94.50 207 ALA A CA 1
ATOM 1613 C C . ALA A 1 207 ? -4.701 12.605 14.190 1.00 94.50 207 ALA A C 1
ATOM 1615 O O . ALA A 1 207 ? -5.554 13.260 14.788 1.00 94.50 207 ALA A O 1
ATOM 1616 N N . HIS A 1 208 ? -4.872 12.206 12.925 1.00 90.88 208 HIS A N 1
ATOM 1617 C CA . HIS A 1 208 ? -5.944 12.724 12.065 1.00 90.88 208 HIS A CA 1
ATOM 1618 C C . HIS A 1 208 ? -6.923 11.667 11.541 1.00 90.88 208 HIS A C 1
ATOM 1620 O O . HIS A 1 208 ? -8.015 12.032 11.098 1.00 90.88 208 HIS A O 1
ATOM 1626 N N . HIS A 1 209 ? -6.575 10.380 11.584 1.00 93.75 209 HIS A N 1
ATOM 1627 C CA . HIS A 1 209 ? -7.437 9.299 11.121 1.00 93.75 209 HIS A CA 1
ATOM 1628 C C . HIS A 1 209 ? -8.096 8.575 12.314 1.00 93.75 209 HIS A C 1
ATOM 1630 O O . HIS A 1 209 ? -7.393 8.028 13.158 1.00 93.75 209 HIS A O 1
ATOM 1636 N N . PRO A 1 210 ? -9.441 8.559 12.413 1.00 90.88 210 PRO A N 1
ATOM 1637 C CA . PRO A 1 210 ? -10.140 8.073 13.607 1.00 90.88 210 PRO A CA 1
ATOM 1638 C C . PRO A 1 210 ? -10.229 6.544 13.716 1.00 90.88 210 PRO A C 1
ATOM 1640 O O . PRO A 1 210 ? -10.647 6.040 14.756 1.00 90.88 210 PRO A O 1
ATOM 1643 N N . GLN A 1 211 ? -9.913 5.809 12.649 1.00 93.69 211 GLN A N 1
ATOM 1644 C CA . GLN A 1 211 ? -9.935 4.346 12.626 1.00 93.69 211 GLN A CA 1
ATOM 1645 C C . GLN A 1 211 ? -8.514 3.768 12.641 1.00 93.69 211 GLN A C 1
ATOM 1647 O O . GLN A 1 211 ? -7.547 4.501 12.436 1.00 93.69 211 GLN A O 1
ATOM 1652 N N . PRO A 1 212 ? -8.349 2.458 12.891 1.00 95.31 212 PRO A N 1
ATOM 1653 C CA . PRO A 1 212 ? -7.046 1.816 12.787 1.00 95.31 212 PRO A CA 1
ATOM 1654 C C . PRO A 1 212 ? -6.441 1.981 11.387 1.00 95.31 212 PRO A C 1
ATOM 1656 O O . PRO A 1 212 ? -7.084 1.669 10.386 1.00 95.31 212 PRO A O 1
ATOM 1659 N N . ALA A 1 213 ? -5.182 2.410 11.323 1.00 97.19 213 ALA A N 1
ATOM 1660 C CA . ALA A 1 213 ? -4.417 2.466 10.084 1.00 97.19 213 ALA A CA 1
ATOM 1661 C C . ALA A 1 213 ? -3.027 1.853 10.264 1.00 97.19 213 ALA A C 1
ATOM 1663 O O . ALA A 1 213 ? -2.290 2.223 11.182 1.00 97.19 213 ALA A O 1
ATOM 1664 N N . LEU A 1 214 ? -2.656 0.942 9.366 1.00 98.25 214 LEU A N 1
ATOM 1665 C CA . LEU A 1 214 ? -1.310 0.391 9.277 1.00 98.25 214 LEU A CA 1
ATOM 1666 C C . LEU A 1 214 ? -0.580 1.006 8.089 1.00 98.25 214 LEU A C 1
ATOM 1668 O O . LEU A 1 214 ? -0.883 0.726 6.935 1.00 98.25 214 LEU A O 1
ATOM 1672 N N . LEU A 1 215 ? 0.443 1.798 8.376 1.00 98.62 215 LEU A N 1
ATOM 1673 C CA . LEU A 1 215 ? 1.417 2.209 7.373 1.00 98.62 215 LEU A CA 1
ATOM 1674 C C . LEU A 1 215 ? 2.503 1.131 7.353 1.00 98.62 215 LEU A C 1
ATOM 1676 O O . LEU A 1 215 ? 3.228 0.984 8.331 1.00 98.62 215 LEU A O 1
ATOM 1680 N N . HIS A 1 216 ? 2.597 0.313 6.316 1.00 98.69 216 HIS A N 1
ATOM 1681 C CA . HIS A 1 216 ? 3.553 -0.793 6.251 1.00 98.69 216 HIS A CA 1
ATOM 1682 C C . HIS A 1 216 ? 4.676 -0.441 5.279 1.00 98.69 216 HIS A C 1
ATOM 1684 O O . HIS A 1 216 ? 4.469 -0.438 4.068 1.00 98.69 216 HIS A O 1
ATOM 1690 N N . HIS A 1 217 ? 5.851 -0.126 5.828 1.00 98.62 217 HIS A N 1
ATOM 1691 C CA . HIS A 1 217 ? 7.028 0.196 5.026 1.00 98.62 217 HIS A CA 1
ATOM 1692 C C . HIS A 1 217 ? 7.588 -1.088 4.414 1.00 98.62 217 HIS A C 1
ATOM 1694 O O . HIS A 1 217 ? 7.953 -2.007 5.149 1.00 98.62 217 HIS A O 1
ATOM 1700 N N . VAL A 1 218 ? 7.683 -1.128 3.089 1.00 98.44 218 VAL A N 1
ATOM 1701 C CA . VAL A 1 218 ? 8.297 -2.233 2.344 1.00 98.44 218 VAL A CA 1
ATOM 1702 C C . VAL A 1 218 ? 9.741 -1.864 2.020 1.00 98.44 218 VAL A C 1
ATOM 1704 O O . VAL A 1 218 ? 10.003 -0.740 1.608 1.00 98.44 218 VAL A O 1
ATOM 1707 N N . ASP A 1 219 ? 10.694 -2.779 2.221 1.00 97.69 219 ASP A N 1
ATOM 1708 C CA . ASP A 1 219 ? 12.075 -2.528 1.793 1.00 97.69 219 ASP A CA 1
ATOM 1709 C C . ASP A 1 219 ? 12.123 -2.461 0.255 1.00 97.69 219 ASP A C 1
ATOM 1711 O O . ASP A 1 219 ? 11.811 -3.462 -0.401 1.00 97.69 219 ASP A O 1
ATOM 1715 N N . PRO A 1 220 ? 12.533 -1.330 -0.347 1.00 96.88 220 PRO A N 1
ATOM 1716 C CA . PRO A 1 220 ? 12.497 -1.179 -1.793 1.00 96.88 220 PRO A CA 1
ATOM 1717 C C . PRO A 1 220 ? 13.467 -2.109 -2.520 1.00 96.88 220 PRO A C 1
ATOM 1719 O O . PRO A 1 220 ? 13.302 -2.354 -3.714 1.00 96.88 220 PRO A O 1
ATOM 1722 N N . HIS A 1 221 ? 14.499 -2.635 -1.856 1.00 95.12 221 HIS A N 1
ATOM 1723 C CA . HIS A 1 221 ? 15.404 -3.601 -2.465 1.00 95.12 221 HIS A CA 1
ATOM 1724 C C . HIS A 1 221 ? 14.763 -4.964 -2.637 1.00 95.12 221 HIS A C 1
ATOM 1726 O O . HIS A 1 221 ? 14.939 -5.558 -3.699 1.00 95.12 221 HIS A O 1
ATOM 1732 N N . ASP A 1 222 ? 14.024 -5.434 -1.644 1.00 95.00 222 ASP A N 1
ATOM 1733 C CA . ASP A 1 222 ? 13.443 -6.774 -1.665 1.00 95.00 222 ASP A CA 1
ATOM 1734 C C . ASP A 1 222 ? 12.020 -6.773 -2.242 1.00 95.00 222 ASP A C 1
ATOM 1736 O O . ASP A 1 222 ? 11.580 -7.766 -2.833 1.00 95.00 222 ASP A O 1
ATOM 1740 N N . GLY A 1 223 ? 11.332 -5.633 -2.162 1.00 96.50 223 GLY A N 1
ATOM 1741 C CA . GLY A 1 223 ? 9.931 -5.498 -2.526 1.00 96.50 223 GLY A CA 1
ATOM 1742 C C . GLY A 1 223 ? 9.024 -6.259 -1.568 1.00 96.50 223 GLY A C 1
ATOM 1743 O O . GLY A 1 223 ? 9.425 -6.672 -0.484 1.00 96.50 223 GLY A O 1
ATOM 1744 N N . LEU A 1 224 ? 7.772 -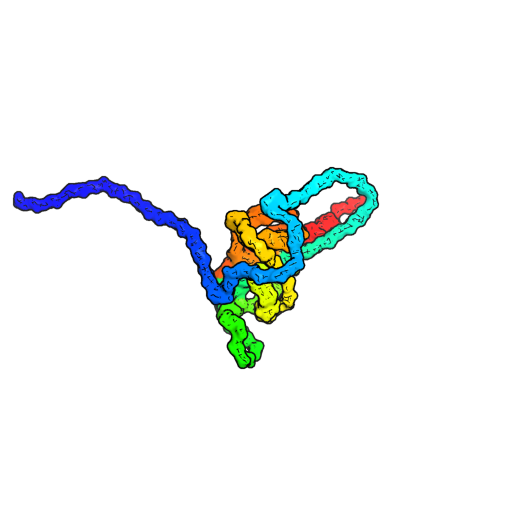6.451 -1.971 1.00 97.19 224 LEU A N 1
ATOM 1745 C CA . LEU A 1 224 ? 6.764 -7.104 -1.150 1.00 97.19 224 LEU A CA 1
ATOM 1746 C C . LEU A 1 224 ? 7.138 -8.570 -0.892 1.00 97.19 224 LEU A C 1
ATOM 1748 O O . LEU A 1 224 ? 7.146 -9.392 -1.815 1.00 97.19 224 LEU A O 1
ATOM 1752 N N . THR A 1 225 ? 7.411 -8.901 0.370 1.00 96.44 225 THR A N 1
ATOM 1753 C CA . THR A 1 225 ? 7.804 -10.247 0.797 1.00 96.44 225 THR A CA 1
ATOM 1754 C C . THR A 1 225 ? 6.668 -10.996 1.499 1.00 96.44 225 THR A C 1
ATOM 1756 O O . THR A 1 225 ? 5.634 -10.447 1.885 1.00 96.44 225 THR A O 1
ATOM 1759 N N . HIS A 1 226 ? 6.879 -12.293 1.741 1.00 95.94 226 HIS A N 1
ATOM 1760 C CA . HIS A 1 226 ? 5.979 -13.087 2.579 1.00 95.94 226 HIS A CA 1
ATOM 1761 C C . HIS A 1 226 ? 5.899 -12.560 4.025 1.00 95.94 226 HIS A C 1
ATOM 1763 O O . HIS A 1 226 ? 4.847 -12.664 4.662 1.00 95.94 226 HIS A O 1
ATOM 1769 N N . ILE A 1 227 ? 6.996 -12.015 4.564 1.00 97.69 227 ILE A N 1
ATOM 1770 C CA . ILE A 1 227 ? 7.031 -11.471 5.929 1.00 97.69 227 ILE A CA 1
ATOM 1771 C C . ILE A 1 227 ? 6.101 -10.258 6.016 1.00 97.69 227 ILE A C 1
ATOM 1773 O O . ILE A 1 227 ? 5.271 -10.199 6.927 1.00 97.69 227 ILE A O 1
ATOM 1777 N N . ASP A 1 228 ? 6.161 -9.369 5.023 1.00 98.38 228 ASP A N 1
ATOM 1778 C CA . ASP A 1 228 ? 5.285 -8.198 4.914 1.00 98.38 228 ASP A CA 1
ATOM 1779 C C . ASP A 1 228 ? 3.815 -8.608 4.856 1.00 98.38 228 ASP A C 1
ATOM 1781 O O . ASP A 1 228 ? 3.001 -8.187 5.677 1.00 98.38 228 ASP A O 1
ATOM 1785 N N . LEU A 1 229 ? 3.483 -9.520 3.940 1.00 98.31 229 LEU A N 1
ATOM 1786 C CA . LEU A 1 229 ? 2.123 -10.029 3.770 1.00 98.31 229 LEU A CA 1
ATOM 1787 C C . LEU A 1 229 ? 1.585 -10.703 5.038 1.00 98.31 229 LEU A C 1
ATOM 1789 O O . LEU A 1 229 ? 0.402 -10.575 5.352 1.00 98.31 229 LEU A O 1
ATOM 1793 N N . THR A 1 230 ? 2.443 -11.398 5.788 1.00 98.19 230 THR A N 1
ATOM 1794 C CA . THR A 1 230 ? 2.069 -12.022 7.065 1.00 98.19 230 THR A CA 1
ATOM 1795 C C . THR A 1 230 ? 1.789 -10.973 8.138 1.00 98.19 230 THR A C 1
ATOM 1797 O O . THR A 1 230 ? 0.823 -11.110 8.889 1.00 98.19 230 THR A O 1
ATOM 1800 N N . ALA A 1 231 ? 2.606 -9.920 8.225 1.00 98.25 231 ALA A N 1
ATOM 1801 C CA . ALA A 1 231 ? 2.383 -8.823 9.164 1.00 98.25 231 ALA A CA 1
ATOM 1802 C C . ALA A 1 231 ? 1.070 -8.087 8.852 1.00 98.25 231 ALA A C 1
ATOM 1804 O O . ALA A 1 231 ? 0.237 -7.899 9.740 1.00 98.25 231 ALA A O 1
ATOM 1805 N N . VAL A 1 232 ? 0.844 -7.770 7.574 1.00 98.31 232 VAL A N 1
ATOM 1806 C CA . VAL A 1 232 ? -0.381 -7.130 7.081 1.00 98.31 232 VAL A CA 1
ATOM 1807 C C . VAL A 1 232 ? -1.608 -8.000 7.342 1.00 98.31 232 VAL A C 1
ATOM 1809 O O . VAL A 1 232 ? -2.609 -7.502 7.848 1.00 98.31 232 VAL A O 1
ATOM 1812 N N . ARG A 1 233 ? -1.531 -9.309 7.065 1.00 97.69 233 ARG A N 1
ATOM 1813 C CA . ARG A 1 233 ? -2.602 -10.266 7.378 1.00 97.69 233 ARG A CA 1
ATOM 1814 C C . ARG A 1 233 ? -2.995 -10.208 8.845 1.00 97.69 233 ARG A C 1
ATOM 1816 O O . ARG A 1 233 ? -4.165 -10.025 9.141 1.00 97.69 233 ARG A O 1
ATOM 1823 N N . ARG A 1 234 ? -2.021 -10.359 9.746 1.00 96.94 234 ARG A N 1
ATOM 1824 C CA . ARG A 1 234 ? -2.272 -10.391 11.194 1.00 96.94 234 ARG A CA 1
ATOM 1825 C C . ARG A 1 234 ? -2.956 -9.118 11.671 1.00 96.94 234 ARG A C 1
ATOM 1827 O O . ARG A 1 234 ? -3.867 -9.185 12.489 1.00 96.94 234 ARG A O 1
ATOM 1834 N N . TRP A 1 235 ? -2.526 -7.973 11.145 1.00 97.06 235 TRP A N 1
ATOM 1835 C CA . TRP A 1 235 ? -3.169 -6.699 11.435 1.00 97.06 235 TRP A CA 1
ATOM 1836 C C . TRP A 1 235 ? -4.614 -6.667 10.920 1.00 97.06 235 TRP A C 1
ATOM 1838 O O . TRP A 1 235 ? -5.523 -6.308 11.664 1.00 97.06 235 TRP A O 1
ATOM 1848 N N . LEU A 1 236 ? -4.839 -7.092 9.674 1.00 95.44 236 LEU A N 1
ATOM 1849 C CA . LEU A 1 236 ? -6.170 -7.121 9.072 1.00 95.44 236 LEU A CA 1
ATOM 1850 C C . LEU A 1 236 ? -7.115 -8.065 9.818 1.00 95.44 236 LEU A C 1
ATOM 1852 O O . LEU A 1 236 ? -8.226 -7.654 10.112 1.00 95.44 236 LEU A O 1
ATOM 1856 N N . ASP A 1 237 ? -6.680 -9.272 10.176 1.00 92.75 237 ASP A N 1
ATOM 1857 C CA . ASP A 1 237 ? -7.498 -10.234 10.923 1.00 92.75 237 ASP A CA 1
ATOM 1858 C C . ASP A 1 237 ? -7.893 -9.661 12.297 1.00 92.75 237 ASP A C 1
ATOM 1860 O O . ASP A 1 237 ? -9.066 -9.668 12.6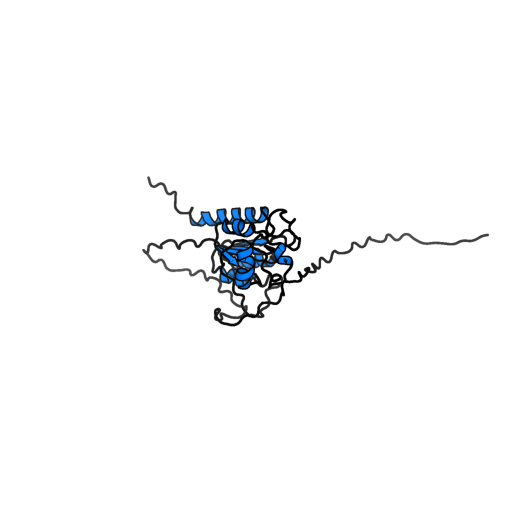67 1.00 92.75 237 ASP A O 1
ATOM 1864 N N . HIS A 1 238 ? -6.944 -9.037 13.009 1.00 90.25 238 HIS A N 1
ATOM 1865 C CA . HIS A 1 238 ? -7.219 -8.401 14.300 1.00 90.25 238 HIS A CA 1
ATOM 1866 C C . HIS A 1 238 ? -8.263 -7.277 14.203 1.00 90.25 238 HIS A C 1
ATOM 1868 O O . HIS A 1 238 ? -9.096 -7.127 15.094 1.00 90.25 238 HIS A O 1
ATOM 1874 N N . HIS A 1 239 ? -8.239 -6.490 13.125 1.00 84.81 239 HIS A N 1
ATOM 1875 C CA . HIS A 1 239 ? -9.143 -5.351 12.940 1.00 84.81 239 HIS A CA 1
ATOM 1876 C C . HIS A 1 239 ? -10.401 -5.665 12.117 1.00 84.81 239 HIS A C 1
ATOM 1878 O O . HIS A 1 239 ? -11.320 -4.848 12.083 1.00 84.81 239 HIS A O 1
ATOM 1884 N N . HIS A 1 240 ? -10.474 -6.845 11.503 1.00 70.31 240 HIS A N 1
ATOM 1885 C CA . HIS A 1 240 ? -11.679 -7.385 10.881 1.00 70.31 240 HIS A CA 1
ATOM 1886 C C . HIS A 1 240 ? -12.642 -7.933 11.949 1.00 70.31 240 HIS A C 1
ATOM 1888 O O . HIS A 1 240 ? -13.846 -7.686 11.880 1.00 70.31 240 HIS A O 1
ATOM 1894 N N . ASP A 1 241 ? -12.109 -8.578 12.993 1.00 59.09 241 ASP A N 1
ATOM 1895 C CA . ASP A 1 241 ? -12.902 -9.240 14.041 1.00 59.09 241 ASP A CA 1
ATOM 1896 C C . ASP A 1 241 ? -13.449 -8.281 15.115 1.00 59.09 241 ASP A C 1
ATOM 1898 O O . ASP A 1 241 ? -14.491 -8.541 15.721 1.00 59.09 241 ASP A O 1
ATOM 1902 N N . ILE A 1 242 ? -12.820 -7.118 15.324 1.00 54.03 242 ILE A N 1
ATOM 1903 C CA . ILE A 1 242 ? -13.307 -6.092 16.275 1.00 54.03 242 ILE A CA 1
ATOM 1904 C C . ILE A 1 242 ? -14.661 -5.498 15.837 1.00 54.03 242 ILE A C 1
ATOM 1906 O O . ILE A 1 242 ? -15.411 -4.988 16.670 1.00 54.03 242 ILE A O 1
ATOM 1910 N N . GLY A 1 243 ? -15.013 -5.607 14.551 1.00 46.28 243 GLY A N 1
ATOM 1911 C CA . GLY A 1 243 ? -16.339 -5.250 14.042 1.00 46.28 243 GLY A CA 1
ATOM 1912 C C . GLY A 1 243 ? -17.428 -6.298 14.308 1.00 46.28 243 GLY A C 1
ATOM 1913 O O . GLY A 1 243 ? -18.603 -5.961 14.212 1.00 46.28 243 GLY A O 1
ATOM 1914 N N . TYR A 1 244 ? -17.054 -7.538 14.645 1.00 44.38 244 TYR A N 1
ATOM 1915 C CA . TYR A 1 244 ? -17.977 -8.671 14.814 1.00 44.38 244 TYR A CA 1
ATOM 1916 C C . TYR A 1 244 ? -18.110 -9.137 16.277 1.00 44.38 244 TYR A C 1
ATOM 1918 O O . TYR A 1 244 ? -19.163 -9.622 16.676 1.00 44.38 244 TYR A O 1
ATOM 1926 N N . CYS A 1 245 ? -17.086 -8.949 17.117 1.00 37.03 245 CYS A N 1
ATOM 1927 C CA . CYS A 1 245 ? -17.038 -9.523 18.471 1.00 37.03 245 CYS A CA 1
ATOM 1928 C C . CYS A 1 245 ? -17.588 -8.632 19.605 1.00 37.03 245 CYS A C 1
ATOM 1930 O O . CYS A 1 245 ? -17.264 -8.867 20.768 1.00 37.03 245 CYS A O 1
ATOM 1932 N N . ARG A 1 246 ? -18.425 -7.620 19.324 1.00 42.75 246 ARG A N 1
ATOM 1933 C CA . ARG A 1 246 ? -19.059 -6.798 20.382 1.00 42.75 246 ARG A CA 1
ATOM 1934 C C . ARG A 1 246 ? -20.542 -7.096 20.614 1.00 42.75 246 ARG A C 1
ATOM 1936 O O . ARG A 1 246 ? -21.236 -6.277 21.207 1.00 42.75 246 ARG A O 1
ATOM 1943 N N . GLU A 1 247 ? -21.012 -8.263 20.176 1.00 43.44 247 GLU A N 1
ATOM 1944 C CA . GLU A 1 247 ? -22.424 -8.640 20.280 1.00 43.44 247 GLU A CA 1
ATOM 1945 C C . GLU A 1 247 ? -22.624 -10.140 20.561 1.00 43.44 247 GLU A C 1
ATOM 1947 O O . G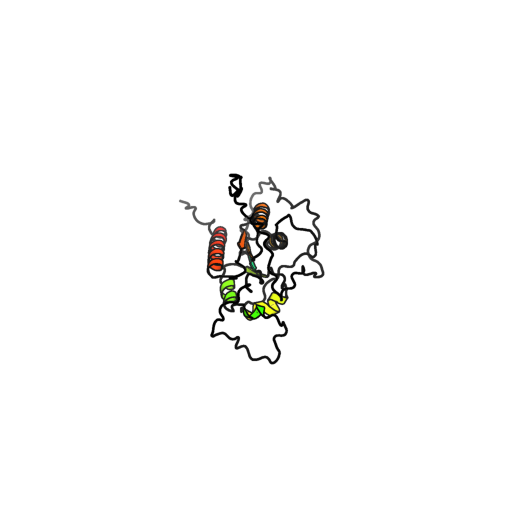LU A 1 247 ? -23.460 -10.791 19.956 1.00 43.44 247 GLU A O 1
ATOM 1952 N N . SER A 1 248 ? -21.871 -10.734 21.490 1.00 48.72 248 SER A N 1
ATOM 1953 C CA . SER A 1 248 ? -22.365 -11.939 22.174 1.00 48.72 248 SER A CA 1
ATOM 1954 C C . SER A 1 248 ? -21.629 -12.168 23.487 1.00 48.72 248 SER A C 1
ATOM 1956 O O . SER A 1 248 ? -20.481 -12.611 23.484 1.00 48.72 248 SER A O 1
ATOM 1958 N N . SER A 1 249 ? -22.294 -11.851 24.596 1.00 42.69 249 SER A N 1
ATOM 1959 C CA . SER A 1 249 ? -22.331 -12.617 25.852 1.00 42.69 249 SER A CA 1
ATOM 1960 C C . SER A 1 249 ? -22.947 -11.715 26.918 1.00 42.69 249 SER A C 1
ATOM 1962 O O . SER A 1 249 ? -22.231 -11.117 27.714 1.00 42.69 249 SER A O 1
ATOM 1964 N N . ASP A 1 250 ? -24.273 -11.600 26.908 1.00 41.44 250 ASP A N 1
ATOM 1965 C CA . ASP A 1 250 ? -25.005 -11.323 28.141 1.00 41.44 250 ASP A CA 1
ATOM 1966 C C . ASP A 1 250 ? -25.893 -12.553 28.380 1.00 41.44 250 ASP A C 1
ATOM 1968 O O . ASP A 1 250 ? -26.864 -12.751 27.641 1.00 41.44 250 ASP A O 1
ATOM 1972 N N . PRO A 1 251 ? -25.515 -13.471 29.288 1.00 52.97 251 PRO A N 1
ATOM 1973 C CA . PRO A 1 251 ? -26.382 -14.573 29.654 1.00 52.97 251 PRO A CA 1
ATOM 1974 C C . PRO A 1 251 ? -27.484 -13.985 30.534 1.00 52.97 251 PRO A C 1
ATOM 1976 O O . PRO A 1 251 ? -27.248 -13.600 31.677 1.00 52.97 251 PRO A O 1
ATOM 1979 N N . THR A 1 252 ? -28.682 -13.854 29.972 1.00 54.06 252 THR A N 1
ATOM 1980 C CA . THR A 1 252 ? -29.875 -13.556 30.762 1.00 54.06 252 THR A CA 1
ATOM 1981 C C . THR A 1 252 ? -30.420 -14.867 31.322 1.00 54.06 252 THR A C 1
ATOM 1983 O O . THR A 1 252 ? -30.867 -15.707 30.547 1.00 54.06 252 THR A O 1
ATOM 1986 N N . ASP A 1 253 ? -30.344 -14.951 32.654 1.00 40.91 253 ASP A N 1
ATOM 1987 C CA . ASP A 1 253 ? -31.044 -15.825 33.620 1.00 40.91 253 ASP A CA 1
ATOM 1988 C C . ASP A 1 253 ? -30.850 -17.355 33.519 1.00 40.91 253 ASP A C 1
ATOM 1990 O O . ASP A 1 253 ? -31.446 -18.013 32.637 1.00 40.91 253 ASP A O 1
#